Protein AF-0000000077873701 (afdb_homodimer)

pLDDT: mean 83.56, std 15.86, range [29.73, 96.31]

Nearest PDB structures (foldseek):
  5i9h-assembly1_A  TM=7.593E-01  e=4.498E-06  unidentified
  4m59-assembly1_B  TM=7.945E-01  e=1.166E-03  Zea mays
  4oe1-assembly1_B  TM=7.945E-01  e=1.166E-03  Zea mays
  4m59-assembly1_A  TM=7.833E-01  e=2.899E-03  Zea mays
  8w9z-assembly1_E  TM=6.245E-01  e=2.899E-03  Nicotiana tabacum

Sequence (306 aa):
MPERNLTTWDTMMVQLAKNGFAEDSLDLFTKFKKSGLKPDGQMFIGIFNACSMPGDIDEGILHFQSMNKDYGIVPSLTHFFSEVDLICSNGHLDATFEFVEKKLVEPSVDVWETLMNLCRAHGNTALADRCAELVEQQDCTRLNDQSKAGPMFMPERNLTTWDTMMVQLAKNGFAEDSLDLFTKFKKSGLKPDGQMFIGIFNACSMPGDIDEGILHFQSMNKDYGIVPSLTHFFSEVDLICSNGHLDATFEFVEKKLVEPSVDVWETLMNLCRAHGNTALADRCAELVEQQDCTRLNDQSKAGPMF

Organism: Lupinus albus (NCBI:txid3870)

InterPro domains:
  IPR002885 Pentatricopeptide repeat [PS51375] (5-39)
  IPR002885 Pentatricopeptide repeat [TIGR00756] (8-40)
  IPR011990 Tetratricopeptide-like helical domain superfamily [G3DSA:1.25.40.10] (1-149)
  IPR046960 Pen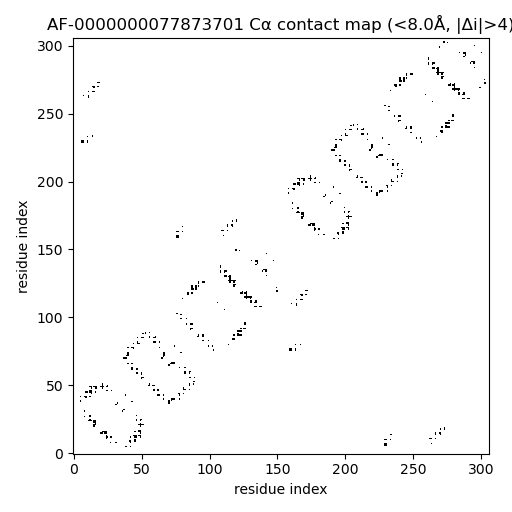tatricopeptide repeat-containing protein At4g14850-like, plant [PTHR47926] (1-135)

Secondary structure (DSSP, 8-state):
--HHHHHHHHHHHHHHHHTT-HHHHHHHHHHHHHTTPPP-HHHHHHHHHH--SGGGHHHHHHHHHHHHHHH-PPP-HHHHHHHHHHHHHTT-HHHHHHHHHHH-SS--HHHHHHHHHHHHHTT-HHHHHHHHHHHHHH-TTS--TTTTS----/--HHHHHHHHHHHHHHHHTT-HHHHHHHHHHHHHTTPPP-HHHHHHHHHH--SGGGHHHHHHHHHHHHHHH-PPP-HHHHHHHHHHHHHTT-HHHHHHHHHHH-SS--HHHHHHHHHHHHHTT-HHHHHHHHHHHHHH-TTS--TTTTS----

Solvent-accessible surface area (backbone atoms only — not comparable to full-atom values): 16776 Å² total; per-residue (Å²): 120,73,68,71,41,50,56,49,52,27,37,48,22,37,55,30,16,77,63,74,30,24,68,60,18,52,50,50,51,52,52,44,55,72,69,68,59,77,81,54,73,66,40,50,53,18,49,42,54,26,19,70,46,84,91,28,30,67,56,33,53,51,51,60,57,36,34,41,76,75,64,67,41,78,79,50,73,56,49,50,53,48,50,48,54,39,35,32,67,66,66,48,64,73,70,49,52,62,50,51,60,73,65,49,77,82,68,53,54,68,53,31,48,47,51,19,52,55,23,40,68,47,66,29,54,69,61,17,48,53,26,46,52,54,24,40,73,72,41,65,80,70,67,49,81,59,78,73,49,64,79,82,122,118,73,68,68,42,49,56,47,53,28,36,47,22,36,54,29,16,78,63,73,31,24,67,60,19,51,51,51,50,53,53,45,55,70,68,68,59,78,81,56,73,66,39,50,53,18,49,42,54,27,18,70,46,84,92,29,30,66,57,33,54,50,51,60,56,36,34,40,76,75,66,65,40,79,80,49,72,56,49,49,54,47,51,48,53,39,35,31,68,66,66,50,64,74,71,51,52,63,51,50,61,72,65,49,77,82,67,53,54,67,53,31,47,47,51,17,51,55,23,39,67,45,66,28,55,69,60,17,50,51,26,48,51,55,22,43,73,71,41,65,79,71,68,48,81,60,78,72,49,66,80,82,121

Foldseek 3Di:
DVVVVQVVLLVVLQVCLVVPNLVVSVVSVVVVVVVVDDHAQSNLLSNLSSQLDLVRLVVNVVSLVCCCVVRNYDHDPSSLLSNLLSCLLNVVQPVNQVSVVVPDDPDDLVSLLVSLVSNLVSPNNVSNVVSVVVSCVRPVVPCDPCSNPRPPD/DVVVVQVVLLVVLQVCLVVPNLVVSVVSVVVVVVVVDDHAQSNLLSNLSSQLDLVRLVVNLVSLVCCCVPRNYDHDPSSLLSNLLSCLQNVVQPVNVVSVVVPDDPDDLVSLLVSLVSNLVSPNNVSNVVSVVVSCVRPVVPDDPCSNPRPPD

Radius of gyration: 19.49 Å; Cα contacts (8 Å, |Δi|>4): 389; chains: 2; bounding box: 40×50×48 Å

Structure (mmCIF, N/CA/C/O backbone):
data_AF-0000000077873701-model_v1
#
loop_
_entity.id
_entity.type
_entity.pdbx_description
1 polymer 'Putative tetratricopeptide-like helical domain-containing protein'
#
loop_
_atom_site.group_PDB
_atom_site.id
_atom_site.type_symbol
_atom_site.label_atom_id
_atom_site.label_alt_id
_atom_site.label_comp_id
_atom_site.label_asym_id
_atom_site.label_entity_id
_atom_site.label_seq_id
_atom_site.pdbx_PDB_ins_code
_atom_site.Cartn_x
_atom_site.Cartn_y
_atom_site.Cartn_z
_atom_site.occupancy
_atom_site.B_iso_or_equiv
_atom_site.auth_seq_id
_atom_site.auth_comp_id
_atom_site.auth_asym_id
_atom_site.auth_atom_id
_atom_site.pdbx_PDB_model_num
ATOM 1 N N . MET A 1 1 ? -18.578 8.352 11.641 1 30.42 1 MET A N 1
ATOM 2 C CA . MET A 1 1 ? -17.484 9.023 12.367 1 30.42 1 MET A CA 1
ATOM 3 C C . MET A 1 1 ? -16.297 8.086 12.539 1 30.42 1 MET A C 1
ATOM 5 O O . MET A 1 1 ? -15.148 8.523 12.461 1 30.42 1 MET A O 1
ATOM 9 N N . PRO A 1 2 ? -16.672 6.699 13.086 1 39.19 2 PRO A N 1
ATOM 10 C CA . PRO A 1 2 ? -15.766 5.629 13.516 1 39.19 2 PRO A CA 1
ATOM 11 C C . PRO A 1 2 ? -14.93 5.078 12.367 1 39.19 2 PRO A C 1
ATOM 13 O O . PRO A 1 2 ? -13.781 4.672 12.578 1 39.19 2 PRO A O 1
ATOM 16 N N . GLU A 1 3 ? -15.633 4.867 11.188 1 43.06 3 GLU A N 1
ATOM 17 C CA . GLU A 1 3 ? -15.195 4.281 9.922 1 43.06 3 GLU A CA 1
ATOM 18 C C . GLU A 1 3 ? -14.086 5.109 9.281 1 43.06 3 GLU A C 1
ATOM 20 O O . GLU A 1 3 ? -13.133 4.559 8.727 1 43.06 3 GLU A O 1
ATOM 25 N N . ARG A 1 4 ? -14.414 6.645 9.312 1 55.19 4 ARG A N 1
ATOM 26 C CA . ARG A 1 4 ? -13.516 7.73 8.945 1 55.19 4 ARG A CA 1
ATOM 27 C C . ARG A 1 4 ? -12.211 7.656 9.734 1 55.19 4 ARG A C 1
ATOM 29 O O . ARG A 1 4 ? -11.148 8.016 9.219 1 55.19 4 ARG A O 1
ATOM 36 N N . ASN A 1 5 ? -12.422 6.617 10.727 1 78.44 5 ASN A N 1
ATOM 37 C CA . ASN A 1 5 ? -11.344 6.527 11.703 1 78.44 5 ASN A CA 1
ATOM 38 C C . ASN A 1 5 ? -10.359 5.414 11.367 1 78.44 5 ASN A C 1
ATOM 40 O O . ASN A 1 5 ? -9.148 5.605 11.445 1 78.44 5 ASN A O 1
ATOM 44 N N . LEU A 1 6 ? -10.961 4.363 10.703 1 87.31 6 LEU A N 1
ATOM 45 C CA . LEU A 1 6 ? -10.039 3.266 10.438 1 87.31 6 LEU A CA 1
ATOM 46 C C . LEU A 1 6 ? -9.148 3.578 9.234 1 87.31 6 LEU A C 1
ATOM 48 O O . LEU A 1 6 ? -7.949 3.293 9.258 1 87.31 6 LEU A O 1
ATOM 52 N N . THR A 1 7 ? -9.797 4.293 8.258 1 88.44 7 THR A N 1
ATOM 53 C CA . THR A 1 7 ? -9.07 4.633 7.035 1 88.44 7 THR A CA 1
ATOM 54 C C . THR A 1 7 ? -7.91 5.574 7.34 1 88.44 7 THR A C 1
ATOM 56 O O . THR A 1 7 ? -6.859 5.5 6.703 1 88.44 7 THR A O 1
ATOM 59 N N . THR A 1 8 ? -8.234 6.387 8.312 1 88.94 8 THR A N 1
ATOM 60 C CA . THR A 1 8 ? -7.176 7.305 8.711 1 88.94 8 THR A CA 1
ATOM 61 C C . THR A 1 8 ? -6 6.547 9.32 1 88.94 8 THR A C 1
ATOM 63 O O . THR A 1 8 ? -4.848 6.773 8.945 1 88.94 8 THR A O 1
ATOM 66 N N . TRP A 1 9 ? -6.305 5.645 10.188 1 92.75 9 TRP A N 1
ATOM 67 C CA . TRP A 1 9 ? -5.27 4.84 10.828 1 92.75 9 TRP A CA 1
ATOM 68 C C . TRP A 1 9 ? -4.5 4.016 9.805 1 92.75 9 TRP A C 1
ATOM 70 O O . TRP A 1 9 ? -3.27 4.023 9.781 1 92.75 9 TRP A O 1
ATOM 80 N N . ASP A 1 10 ? -5.223 3.406 8.906 1 93 10 ASP A N 1
ATOM 81 C CA . ASP A 1 10 ? -4.609 2.59 7.859 1 93 10 ASP A CA 1
ATOM 82 C C . ASP A 1 10 ? -3.689 3.43 6.977 1 93 10 ASP A C 1
ATOM 84 O O . ASP A 1 10 ? -2.582 3.002 6.645 1 93 10 ASP A O 1
ATOM 88 N N . THR A 1 11 ? -4.211 4.512 6.629 1 92.94 11 THR A N 1
ATOM 89 C CA . THR A 1 11 ? -3.467 5.402 5.75 1 92.94 11 THR A CA 1
ATOM 90 C C . THR A 1 11 ? -2.152 5.832 6.395 1 92.94 11 THR A C 1
ATOM 92 O O . THR A 1 11 ? -1.093 5.754 5.773 1 92.94 11 THR A O 1
ATOM 95 N N . MET A 1 12 ? -2.211 6.203 7.656 1 94.44 12 MET A N 1
ATOM 96 C CA . MET A 1 12 ? -1.008 6.668 8.344 1 94.44 12 MET A CA 1
ATOM 97 C C . MET A 1 12 ? 0.003 5.535 8.492 1 94.44 12 MET A C 1
ATOM 99 O O . MET A 1 12 ? 1.201 5.734 8.281 1 94.44 12 MET A O 1
ATOM 103 N N . MET A 1 13 ? -0.476 4.387 8.758 1 95.38 13 MET A N 1
ATOM 104 C CA . MET A 1 13 ? 0.417 3.246 8.945 1 95.38 13 MET A CA 1
ATOM 105 C C . MET A 1 13 ? 1.115 2.877 7.641 1 95.38 13 MET A C 1
ATOM 107 O O . MET A 1 13 ? 2.33 2.672 7.617 1 95.38 13 MET A O 1
ATOM 111 N N . VAL A 1 14 ? 0.38 2.885 6.598 1 94.38 14 VAL A N 1
ATOM 112 C CA . VAL A 1 14 ? 0.94 2.52 5.301 1 94.38 14 VAL A CA 1
ATOM 113 C C . VAL A 1 14 ? 1.951 3.576 4.859 1 94.38 14 VAL A C 1
ATOM 115 O O . VAL A 1 14 ? 3.035 3.244 4.375 1 94.38 14 VAL A O 1
ATOM 118 N N . GLN A 1 15 ? 1.621 4.793 5.051 1 94.12 15 GLN A N 1
ATOM 119 C CA . GLN A 1 15 ? 2.494 5.883 4.629 1 94.12 15 GLN A CA 1
ATOM 120 C C . GLN A 1 15 ? 3.795 5.887 5.426 1 94.12 15 GLN A C 1
ATOM 122 O O . GLN A 1 15 ? 4.875 6.09 4.867 1 94.12 15 GLN A O 1
ATOM 127 N N . LEU A 1 16 ? 3.705 5.664 6.695 1 94.44 16 LEU A N 1
ATOM 128 C CA . LEU A 1 16 ? 4.898 5.605 7.535 1 94.44 16 LEU A CA 1
ATOM 129 C C . LEU A 1 16 ? 5.781 4.426 7.141 1 94.44 16 LEU A C 1
ATOM 131 O O . LEU A 1 16 ? 6.984 4.586 6.941 1 94.44 16 LEU A O 1
ATOM 135 N N . ALA A 1 17 ? 5.18 3.293 6.945 1 94.38 17 ALA A N 1
ATOM 136 C CA . ALA A 1 17 ? 5.93 2.078 6.641 1 94.38 17 ALA A CA 1
ATOM 137 C C . ALA A 1 17 ? 6.637 2.189 5.293 1 94.38 17 ALA A C 1
ATOM 139 O O . ALA A 1 17 ? 7.82 1.873 5.176 1 94.38 17 ALA A O 1
ATOM 140 N N . LYS A 1 18 ? 6.008 2.672 4.309 1 90.56 18 LYS A N 1
ATOM 141 C CA . LYS A 1 18 ? 6.57 2.674 2.961 1 90.56 18 LYS A CA 1
ATOM 142 C C . LYS A 1 18 ? 7.66 3.732 2.82 1 90.56 18 LYS A C 1
ATOM 144 O O . LYS A 1 18 ? 8.5 3.65 1.923 1 90.56 18 LYS A O 1
ATOM 149 N N . ASN A 1 19 ? 7.695 4.711 3.699 1 90 19 ASN A N 1
ATOM 150 C CA . ASN A 1 19 ? 8.68 5.785 3.594 1 90 19 ASN A CA 1
ATOM 151 C C . ASN A 1 19 ? 9.773 5.652 4.648 1 90 19 ASN A C 1
ATOM 153 O O . ASN A 1 19 ? 10.367 6.648 5.066 1 90 19 ASN A O 1
ATOM 157 N N . GLY A 1 20 ? 9.922 4.488 5.23 1 89.19 20 GLY A N 1
ATOM 158 C CA . GLY A 1 20 ? 11.078 4.184 6.059 1 89.19 20 GLY A CA 1
ATOM 159 C C . GLY A 1 20 ? 10.812 4.359 7.543 1 89.19 20 GLY A C 1
ATOM 160 O O . GLY A 1 20 ? 11.75 4.344 8.352 1 89.19 20 GLY A O 1
ATOM 161 N N . PHE A 1 21 ? 9.594 4.566 7.906 1 93.69 21 PHE A N 1
ATOM 162 C CA . PHE A 1 21 ? 9.242 4.758 9.305 1 93.69 21 PHE A CA 1
ATOM 163 C C . PHE A 1 21 ? 8.461 3.562 9.836 1 93.69 21 PHE A C 1
ATOM 165 O O . PHE A 1 21 ? 7.395 3.73 10.438 1 93.69 21 PHE A O 1
ATOM 172 N N . ALA A 1 22 ? 9.016 2.381 9.625 1 93.44 22 ALA A N 1
ATOM 173 C CA . ALA A 1 22 ? 8.367 1.129 10.008 1 93.44 22 ALA A CA 1
ATOM 174 C C . ALA A 1 22 ? 8.109 1.078 11.508 1 93.44 22 ALA A C 1
ATOM 176 O O . ALA A 1 22 ? 7.035 0.654 11.945 1 93.44 22 ALA A O 1
ATOM 177 N N . GLU A 1 23 ? 9.07 1.532 12.25 1 92.88 23 GLU A N 1
ATOM 178 C CA . GLU A 1 23 ? 8.914 1.512 13.703 1 92.88 23 GLU A CA 1
ATOM 179 C C . GLU A 1 23 ? 7.773 2.426 14.141 1 92.88 23 GLU A C 1
ATOM 181 O O . GLU A 1 23 ? 6.977 2.057 15.008 1 92.88 23 GLU A O 1
ATOM 186 N N . ASP A 1 24 ? 7.723 3.605 13.586 1 93 24 ASP A N 1
ATOM 187 C CA . ASP A 1 24 ? 6.633 4.531 13.891 1 93 24 ASP A CA 1
ATOM 188 C C . ASP A 1 24 ? 5.285 3.939 13.5 1 93 24 ASP A C 1
ATOM 190 O O . ASP A 1 24 ? 4.281 4.164 14.18 1 93 24 ASP A O 1
ATOM 194 N N . SER A 1 25 ? 5.246 3.268 12.422 1 95.75 25 SER A N 1
ATOM 195 C CA . SER A 1 25 ? 4.031 2.6 11.969 1 95.75 25 SER A CA 1
ATOM 196 C C . SER A 1 25 ? 3.561 1.555 12.977 1 95.75 25 SER A C 1
ATOM 198 O O . SER A 1 25 ? 2.381 1.511 13.328 1 95.75 25 SER A O 1
ATOM 200 N N . LEU A 1 26 ? 4.457 0.736 13.445 1 94.38 26 LEU A N 1
ATOM 201 C CA . LEU A 1 26 ? 4.117 -0.293 14.422 1 94.38 26 LEU A CA 1
ATOM 202 C C . LEU A 1 26 ? 3.672 0.332 15.734 1 94.38 26 LEU A C 1
ATOM 204 O O . LEU A 1 26 ? 2.773 -0.188 16.406 1 94.38 26 LEU A O 1
ATOM 208 N N . ASP A 1 27 ? 4.316 1.425 16.078 1 93.5 27 ASP A N 1
ATOM 209 C CA . ASP A 1 27 ? 3.896 2.152 17.266 1 93.5 27 ASP A CA 1
ATOM 210 C C . ASP A 1 27 ? 2.473 2.678 17.125 1 93.5 27 ASP A C 1
ATOM 212 O O . ASP A 1 27 ? 1.696 2.666 18.078 1 93.5 27 ASP A O 1
ATOM 216 N N . LEU A 1 28 ? 2.188 3.201 15.992 1 94.19 28 LEU A N 1
ATOM 217 C CA . LEU A 1 28 ? 0.836 3.678 15.719 1 94.19 28 LEU A CA 1
ATOM 218 C C . LEU A 1 28 ? -0.175 2.543 15.844 1 94.19 28 LEU A C 1
ATOM 220 O O . LEU A 1 28 ? -1.29 2.748 16.328 1 94.19 28 LEU A O 1
ATOM 224 N N . PHE A 1 29 ? 0.145 1.338 15.414 1 94.25 29 PHE A N 1
ATOM 225 C CA . PHE A 1 29 ? -0.735 0.183 15.539 1 94.25 29 PHE A CA 1
ATOM 226 C C . PHE A 1 29 ? -0.963 -0.161 17.016 1 94.25 29 PHE A C 1
ATOM 228 O O . PHE A 1 29 ? -2.07 -0.535 17.406 1 94.25 29 PHE A O 1
ATOM 235 N N . THR A 1 30 ? 0.075 -0.024 17.734 1 92.69 30 THR A N 1
ATOM 236 C CA . THR A 1 30 ? -0.062 -0.248 19.172 1 92.69 30 THR A CA 1
ATOM 237 C C . THR A 1 30 ? -1.052 0.74 19.781 1 92.69 30 THR A C 1
ATOM 239 O O . THR A 1 30 ? -1.89 0.361 20.594 1 92.69 30 THR A O 1
ATOM 242 N N . LYS A 1 31 ? -0.912 1.991 19.391 1 92.75 31 LYS A N 1
ATOM 243 C CA . LYS A 1 31 ? -1.854 3.014 19.844 1 92.75 31 LYS A CA 1
ATOM 244 C C . LYS A 1 31 ? -3.277 2.678 19.406 1 92.75 31 LYS A C 1
ATOM 246 O O . LYS A 1 31 ? -4.227 2.875 20.172 1 92.75 31 LYS A O 1
ATOM 251 N N . PHE A 1 32 ? -3.414 2.213 18.234 1 94.88 32 PHE A N 1
ATOM 252 C CA . PHE A 1 32 ? -4.719 1.821 17.719 1 94.88 32 PHE A CA 1
ATOM 253 C C . PHE A 1 32 ? -5.348 0.741 18.578 1 94.88 32 PHE A C 1
ATOM 255 O O . PHE A 1 32 ? -6.527 0.828 18.938 1 94.88 32 PHE A O 1
ATOM 262 N N . LYS A 1 33 ? -4.57 -0.26 18.922 1 91 33 LYS A N 1
ATOM 263 C CA . LYS A 1 33 ? -5.074 -1.357 19.734 1 91 33 LYS A CA 1
ATOM 264 C C . LYS A 1 33 ? -5.531 -0.858 21.109 1 91 33 LYS A C 1
ATOM 266 O O . LYS A 1 33 ? -6.52 -1.349 21.656 1 91 33 LYS A O 1
ATOM 271 N N . LYS A 1 34 ? -4.883 0.108 21.578 1 92.56 34 LYS A N 1
ATOM 272 C CA . LYS A 1 34 ? -5.199 0.648 22.906 1 92.56 34 LYS A CA 1
ATOM 273 C C . LYS A 1 34 ? -6.469 1.495 22.859 1 92.56 34 LYS A C 1
ATOM 275 O O . LYS A 1 34 ? -7.102 1.732 23.891 1 92.56 34 LYS A O 1
ATOM 280 N N . SER A 1 35 ? -6.836 1.936 21.75 1 90.62 35 SER A N 1
ATOM 281 C CA . SER A 1 35 ? -8.031 2.762 21.594 1 90.62 35 SER A CA 1
ATOM 282 C C . SER A 1 35 ? -9.297 1.939 21.797 1 90.62 35 SER A C 1
ATOM 284 O O . SER A 1 35 ? -10.375 2.496 22 1 90.62 35 SER A O 1
ATOM 286 N N . GLY A 1 36 ? -9.195 0.637 21.641 1 89.94 36 GLY A N 1
ATOM 287 C CA . GLY A 1 36 ? -10.344 -0.236 21.781 1 89.94 36 GLY A CA 1
ATOM 288 C C . GLY A 1 36 ? -11.039 -0.546 20.469 1 89.94 36 GLY A C 1
ATOM 289 O O . GLY A 1 36 ? -11.953 -1.373 20.422 1 89.94 36 GLY A O 1
ATOM 290 N N . LEU A 1 37 ? -10.617 0.113 19.438 1 91.62 37 LEU A N 1
ATOM 291 C CA . LEU A 1 37 ? -11.172 -0.172 18.109 1 91.62 37 LEU A CA 1
ATOM 292 C C . LEU A 1 37 ? -10.656 -1.507 17.594 1 91.62 37 LEU A C 1
ATOM 294 O O . LEU A 1 37 ? -9.594 -1.978 18 1 91.62 37 LEU A O 1
ATOM 298 N N . LYS A 1 38 ? -11.422 -2.107 16.703 1 93.31 38 LYS A N 1
ATOM 299 C CA . LYS A 1 38 ? -11.016 -3.367 16.078 1 93.31 38 LYS A CA 1
ATOM 300 C C . LYS A 1 38 ? -10.469 -3.135 14.68 1 93.31 38 LYS A C 1
ATOM 302 O O . LYS A 1 38 ? -11.047 -2.371 13.898 1 93.31 38 LYS A O 1
ATOM 307 N N . PRO A 1 39 ? -9.422 -3.863 14.445 1 94.44 39 PRO A N 1
ATOM 308 C CA . PRO A 1 39 ? -8.875 -3.725 13.086 1 94.44 39 PRO A CA 1
ATOM 309 C C . PRO A 1 39 ? -9.719 -4.441 12.039 1 94.44 39 PRO A C 1
ATOM 311 O O . PRO A 1 39 ? -10.523 -5.309 12.375 1 94.44 39 PRO A O 1
ATOM 314 N N . ASP A 1 40 ? -9.633 -3.949 10.828 1 93.12 40 ASP A N 1
ATOM 315 C CA . ASP A 1 40 ? -10.188 -4.668 9.688 1 93.12 40 ASP A CA 1
ATOM 316 C C . ASP A 1 40 ? -9.07 -5.188 8.773 1 93.12 40 ASP A C 1
ATOM 318 O O . ASP A 1 40 ? -7.895 -5.117 9.125 1 93.12 40 ASP A O 1
ATOM 322 N N . GLY A 1 41 ? -9.414 -5.762 7.691 1 92.75 41 GLY A N 1
ATOM 323 C CA . GLY A 1 41 ? -8.438 -6.344 6.781 1 92.75 41 GLY A CA 1
ATOM 324 C C . GLY A 1 41 ? -7.438 -5.336 6.254 1 92.75 41 GLY A C 1
ATOM 325 O O . GLY A 1 41 ? -6.254 -5.648 6.113 1 92.75 41 GLY A O 1
ATOM 326 N N . GLN A 1 42 ? -7.887 -4.125 5.969 1 91.25 42 GLN A N 1
ATOM 327 C CA . GLN A 1 42 ? -7.023 -3.09 5.41 1 91.25 42 GLN A CA 1
ATOM 328 C C . GLN A 1 42 ? -5.91 -2.721 6.387 1 91.25 42 GLN A C 1
ATOM 330 O O . GLN A 1 42 ? -4.781 -2.445 5.973 1 91.25 42 GLN A O 1
ATOM 335 N N . MET A 1 43 ? -6.215 -2.738 7.648 1 93.94 43 MET A N 1
ATOM 336 C CA . MET A 1 43 ? -5.223 -2.412 8.672 1 93.94 43 MET A CA 1
ATOM 337 C C . MET A 1 43 ? -4.082 -3.422 8.664 1 93.94 43 MET A C 1
ATOM 339 O O . MET A 1 43 ? -2.916 -3.049 8.805 1 93.94 43 MET A O 1
ATOM 343 N N . PHE A 1 44 ? -4.434 -4.602 8.422 1 95.5 44 PHE A N 1
ATOM 344 C CA . PHE A 1 44 ? -3.41 -5.641 8.445 1 95.5 44 PHE A CA 1
ATOM 345 C C . PHE A 1 44 ? -2.48 -5.508 7.242 1 95.5 44 PHE A C 1
ATOM 347 O O . PHE A 1 44 ? -1.293 -5.824 7.328 1 95.5 44 PHE A O 1
ATOM 354 N N . ILE A 1 45 ? -2.955 -5.012 6.18 1 92.75 45 ILE A N 1
ATOM 355 C CA . ILE A 1 45 ? -2.082 -4.719 5.047 1 92.75 45 ILE A CA 1
ATOM 356 C C . ILE A 1 45 ? -1.027 -3.697 5.457 1 92.75 45 ILE A C 1
ATOM 358 O O . ILE A 1 45 ? 0.151 -3.842 5.125 1 92.75 45 ILE A O 1
ATOM 362 N N . GLY A 1 46 ? -1.481 -2.689 6.164 1 93.81 46 GLY A N 1
ATOM 363 C CA . GLY A 1 46 ? -0.542 -1.709 6.684 1 93.81 46 GLY A CA 1
ATOM 364 C C . GLY A 1 46 ? 0.474 -2.307 7.641 1 93.81 46 GLY A C 1
ATOM 365 O O . GLY A 1 46 ? 1.661 -1.981 7.574 1 93.81 46 GLY A O 1
ATOM 366 N N . ILE A 1 47 ? 0.043 -3.172 8.461 1 95.38 47 ILE A N 1
ATOM 367 C CA . ILE A 1 47 ? 0.895 -3.807 9.461 1 95.38 47 ILE A CA 1
ATOM 368 C C . ILE A 1 47 ? 1.939 -4.68 8.766 1 95.38 47 ILE A C 1
ATOM 370 O O . ILE A 1 47 ? 3.109 -4.684 9.156 1 95.38 47 ILE A O 1
ATOM 374 N N . PHE A 1 48 ? 1.56 -5.352 7.75 1 94.81 48 PHE A N 1
ATOM 375 C CA . PHE A 1 48 ? 2.492 -6.195 7.012 1 94.81 48 PHE A CA 1
ATOM 376 C C . PHE A 1 48 ? 3.572 -5.352 6.344 1 94.81 48 PHE A C 1
ATOM 378 O O . PHE A 1 48 ? 4.738 -5.746 6.305 1 94.81 48 PHE A O 1
ATOM 385 N N . ASN A 1 49 ? 3.174 -4.23 5.863 1 93.31 49 ASN A N 1
ATOM 386 C CA . ASN A 1 49 ? 4.133 -3.318 5.254 1 93.31 49 ASN A CA 1
ATOM 387 C C . ASN A 1 49 ? 5.133 -2.789 6.277 1 93.31 49 ASN A C 1
ATOM 389 O O . ASN A 1 49 ? 6.289 -2.523 5.941 1 93.31 49 ASN A O 1
ATOM 393 N N . ALA A 1 50 ? 4.676 -2.729 7.469 1 94.94 50 ALA A N 1
ATOM 394 C CA . ALA A 1 50 ? 5.531 -2.201 8.531 1 94.94 50 ALA A CA 1
ATOM 395 C C . ALA A 1 50 ? 6.473 -3.279 9.055 1 94.94 50 ALA A C 1
ATOM 397 O O . ALA A 1 50 ? 7.469 -2.971 9.719 1 94.94 50 ALA A O 1
ATOM 398 N N . CYS A 1 51 ? 6.152 -4.539 8.844 1 93.12 51 CYS A N 1
ATOM 399 C CA . CYS A 1 51 ? 6.977 -5.656 9.281 1 93.12 51 CYS A CA 1
ATOM 400 C C . CYS A 1 51 ? 7.945 -6.086 8.195 1 93.12 51 CYS A C 1
ATOM 402 O O . CYS A 1 51 ? 8.031 -7.27 7.859 1 93.12 51 CYS A O 1
ATOM 404 N N . SER A 1 52 ? 8.719 -5.141 7.629 1 83.38 52 SER A N 1
ATOM 405 C CA . SER A 1 52 ? 9.562 -5.395 6.461 1 83.38 52 SER A CA 1
ATOM 406 C C . SER A 1 52 ? 11.008 -5.637 6.867 1 83.38 52 SER A C 1
ATOM 408 O O . SER A 1 52 ? 11.797 -6.164 6.078 1 83.38 52 SER A O 1
ATOM 410 N N . MET A 1 53 ? 11.305 -5.348 8.07 1 86.19 53 MET A N 1
ATOM 411 C CA . MET A 1 53 ? 12.672 -5.547 8.531 1 86.19 53 MET A CA 1
ATOM 412 C C . MET A 1 53 ? 12.859 -6.953 9.102 1 86.19 53 MET A C 1
ATOM 414 O O . MET A 1 53 ? 11.906 -7.551 9.602 1 86.19 53 MET A O 1
ATOM 418 N N . PRO A 1 54 ? 14.047 -7.504 8.922 1 82.31 54 PRO A N 1
ATOM 419 C CA . PRO A 1 54 ? 14.297 -8.867 9.391 1 82.31 54 PRO A CA 1
ATOM 420 C C . PRO A 1 54 ? 13.852 -9.086 10.836 1 82.31 54 PRO A C 1
ATOM 422 O O . PRO A 1 54 ? 13.352 -10.164 11.18 1 82.31 54 PRO A O 1
ATOM 425 N N . GLY A 1 55 ? 13.977 -8.188 11.703 1 85.44 55 GLY A N 1
ATOM 426 C CA . GLY A 1 55 ? 13.594 -8.328 13.102 1 85.44 55 GLY A CA 1
ATOM 427 C C . GLY A 1 55 ? 12.094 -8.281 13.32 1 85.44 55 GLY A C 1
ATOM 428 O O . GLY A 1 55 ? 11.609 -8.672 14.383 1 85.44 55 GLY A O 1
ATOM 429 N N . ASP A 1 56 ? 11.32 -7.992 12.281 1 91.44 56 ASP A N 1
ATOM 430 C CA . ASP A 1 56 ? 9.883 -7.766 12.445 1 91.44 56 ASP A CA 1
ATOM 431 C C . ASP A 1 56 ? 9.07 -8.797 11.672 1 91.44 56 ASP A C 1
ATOM 433 O O . ASP A 1 56 ? 7.848 -8.852 11.789 1 91.44 56 ASP A O 1
ATOM 437 N N . ILE A 1 57 ? 9.703 -9.688 10.977 1 88.56 57 ILE A N 1
ATOM 438 C CA . ILE A 1 57 ? 9.031 -10.617 10.078 1 88.56 57 ILE A CA 1
ATOM 439 C C . ILE A 1 57 ? 8.203 -11.617 10.891 1 88.56 57 ILE A C 1
ATOM 441 O O . ILE A 1 57 ? 7.055 -11.906 10.547 1 88.56 57 ILE A O 1
ATOM 445 N N . ASP A 1 58 ? 8.82 -12.117 11.945 1 88.5 58 ASP A N 1
ATOM 446 C CA . ASP A 1 58 ? 8.094 -13.039 12.812 1 88.5 58 ASP A CA 1
ATOM 447 C C . ASP A 1 58 ? 6.824 -12.391 13.359 1 88.5 58 ASP A C 1
ATOM 449 O O . ASP A 1 58 ? 5.773 -13.039 13.438 1 88.5 58 ASP A O 1
ATOM 453 N N . GLU A 1 59 ? 6.969 -11.203 13.68 1 92.69 59 GLU A N 1
ATOM 454 C CA . GLU A 1 59 ? 5.805 -10.469 14.148 1 92.69 59 GLU A CA 1
ATOM 455 C C . GLU A 1 59 ? 4.738 -10.359 13.062 1 92.69 59 GLU A C 1
ATOM 457 O O . GLU A 1 59 ? 3.545 -10.484 13.344 1 92.69 59 GLU A O 1
ATOM 462 N N . GLY A 1 60 ? 5.125 -10.07 11.875 1 93.44 60 GLY A N 1
ATOM 463 C CA . GLY A 1 60 ? 4.203 -10.031 10.75 1 93.44 60 GLY A CA 1
ATOM 464 C C . GLY A 1 60 ? 3.445 -11.328 10.547 1 93.44 60 GLY A C 1
ATOM 465 O O . GLY A 1 60 ? 2.232 -11.32 10.328 1 93.44 60 GLY A O 1
ATOM 466 N N . ILE A 1 61 ? 4.137 -12.367 10.727 1 89.19 61 ILE A N 1
ATOM 467 C CA . ILE A 1 61 ? 3.533 -13.688 10.562 1 89.19 61 ILE A CA 1
ATOM 468 C C . ILE A 1 61 ? 2.514 -13.93 11.672 1 89.19 61 ILE A C 1
ATOM 470 O O . ILE A 1 61 ? 1.428 -14.453 11.422 1 89.19 61 ILE A O 1
ATOM 474 N N . LEU A 1 62 ? 2.807 -13.547 12.789 1 92.94 62 LEU A N 1
ATOM 475 C CA . LEU A 1 62 ? 1.882 -13.672 13.914 1 92.94 62 LEU A CA 1
ATOM 476 C C . LEU A 1 62 ? 0.63 -12.828 13.68 1 92.94 62 LEU A C 1
ATOM 478 O O . LEU A 1 62 ? -0.48 -13.266 14 1 92.94 62 LEU A O 1
ATOM 482 N N . HIS A 1 63 ? 0.843 -11.68 13.172 1 94.38 63 HIS A N 1
ATOM 483 C CA . HIS A 1 63 ? -0.301 -10.828 12.867 1 94.38 63 HIS A CA 1
ATOM 484 C C . HIS A 1 63 ? -1.205 -11.469 11.82 1 94.38 63 HIS A C 1
ATOM 486 O O . HIS A 1 63 ? -2.432 -11.367 11.906 1 94.38 63 HIS A O 1
ATOM 492 N N . PHE A 1 64 ? -0.605 -12.109 10.859 1 92.5 64 PHE A N 1
ATOM 493 C CA . PHE A 1 64 ? -1.401 -12.789 9.852 1 92.5 64 PHE A CA 1
ATOM 494 C C . PHE A 1 64 ? -2.279 -13.867 10.484 1 92.5 64 PHE A C 1
ATOM 496 O O . PHE A 1 64 ? -3.471 -13.953 10.18 1 92.5 64 PHE A O 1
ATOM 503 N N . GLN A 1 65 ? -1.713 -14.57 11.359 1 91.75 65 GLN A N 1
ATOM 504 C CA . GLN A 1 65 ? -2.459 -15.617 12.047 1 91.75 65 GLN A CA 1
ATOM 505 C C . GLN A 1 65 ? -3.561 -15.031 12.922 1 91.75 65 GLN A C 1
ATOM 507 O O . GLN A 1 65 ? -4.637 -15.617 13.055 1 91.75 65 GLN A O 1
ATOM 512 N N . SER A 1 66 ? -3.299 -13.938 13.406 1 94.56 66 SER A N 1
ATOM 513 C CA . SER A 1 66 ? -4.234 -13.312 14.336 1 94.56 66 SER A CA 1
ATOM 514 C C . SER A 1 66 ? -5.461 -12.773 13.609 1 94.56 66 SER A C 1
ATOM 516 O O . SER A 1 66 ? -6.496 -12.523 14.234 1 94.56 66 SER A O 1
ATOM 518 N N . MET A 1 67 ? -5.371 -12.523 12.312 1 95.31 67 MET A N 1
ATOM 519 C CA . MET A 1 67 ? -6.484 -11.938 11.57 1 95.31 67 MET A CA 1
ATOM 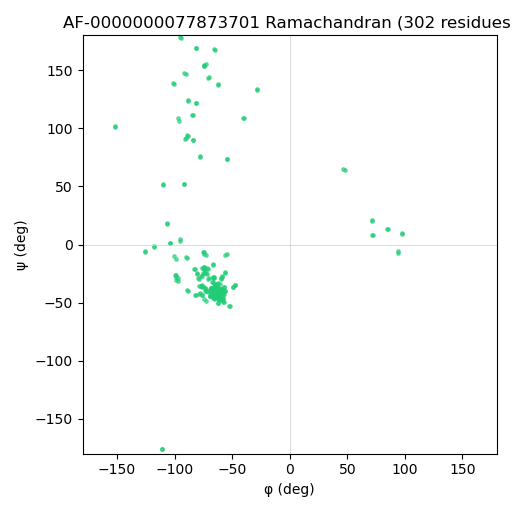520 C C . MET A 1 67 ? -7.766 -12.727 11.805 1 95.31 67 MET A C 1
ATOM 522 O O . MET A 1 67 ? -8.789 -12.156 12.195 1 95.31 67 MET A O 1
ATOM 526 N N . ASN A 1 68 ? -7.668 -14.016 11.57 1 94.5 68 ASN A N 1
ATOM 527 C CA . ASN A 1 68 ? -8.852 -14.852 11.75 1 94.5 68 ASN A CA 1
ATOM 528 C C . ASN A 1 68 ? -9.047 -15.242 13.211 1 94.5 68 ASN A C 1
ATOM 530 O O . ASN A 1 68 ? -10.141 -15.094 13.75 1 94.5 68 ASN A O 1
ATOM 534 N N . LYS A 1 69 ? -8.039 -15.602 13.852 1 96 69 LYS A N 1
ATOM 535 C CA . LYS A 1 69 ? -8.086 -16.141 15.203 1 96 69 LYS A CA 1
ATOM 536 C C . LYS A 1 69 ? -8.656 -15.109 16.188 1 96 69 LYS A C 1
ATOM 538 O O . LYS A 1 69 ? -9.539 -15.43 16.984 1 96 69 LYS A O 1
ATOM 543 N N . ASP A 1 70 ? -8.156 -13.898 16.078 1 94.81 70 ASP A N 1
ATOM 544 C CA . ASP A 1 70 ? -8.477 -12.891 17.094 1 94.81 70 ASP A CA 1
ATOM 545 C C . ASP A 1 70 ? -9.594 -11.969 16.609 1 94.81 70 ASP A C 1
ATOM 547 O O . ASP A 1 70 ? -10.352 -11.438 17.406 1 94.81 70 ASP A O 1
ATOM 551 N N . TYR A 1 71 ? -9.711 -11.836 15.273 1 95.75 71 TYR A N 1
ATOM 552 C CA . TYR A 1 71 ? -10.609 -10.781 14.812 1 95.75 71 TYR A CA 1
ATOM 553 C C . TYR A 1 71 ? -11.656 -11.328 13.852 1 95.75 71 TYR A C 1
ATOM 555 O O . TYR A 1 71 ? -12.539 -10.594 13.398 1 95.75 71 TYR A O 1
ATOM 563 N N . GLY A 1 72 ? -11.547 -12.57 13.484 1 96.31 72 GLY A N 1
ATOM 564 C CA . GLY A 1 72 ? -12.523 -13.188 12.602 1 96.31 72 GLY A CA 1
ATOM 565 C C . GLY A 1 72 ? -12.438 -12.68 11.172 1 96.31 72 GLY A C 1
ATOM 566 O O . GLY A 1 72 ? -13.406 -12.773 10.414 1 96.31 72 GLY A O 1
ATOM 567 N N . ILE A 1 73 ? -11.32 -12.125 10.797 1 95.44 73 ILE A N 1
ATOM 568 C CA . ILE A 1 73 ? -11.125 -11.586 9.461 1 95.44 73 ILE A CA 1
ATOM 569 C C . ILE A 1 73 ? -10.609 -12.68 8.531 1 95.44 73 ILE A C 1
ATOM 571 O O . ILE A 1 73 ? -9.57 -13.297 8.805 1 95.44 73 ILE A O 1
ATOM 575 N N . VAL A 1 74 ? -11.32 -12.898 7.441 1 90.81 74 VAL A N 1
ATOM 576 C CA . VAL A 1 74 ? -10.867 -13.852 6.434 1 90.81 74 VAL A CA 1
ATOM 577 C C . VAL A 1 74 ? -9.828 -13.188 5.527 1 90.81 74 VAL A C 1
ATOM 579 O O . VAL A 1 74 ? -10.109 -12.156 4.902 1 90.81 74 VAL A O 1
ATOM 582 N N . PRO A 1 75 ? -8.664 -13.75 5.461 1 90.81 75 PRO A N 1
ATOM 583 C CA . PRO A 1 75 ? -7.645 -13.148 4.594 1 90.81 75 PRO A CA 1
ATOM 584 C C . PRO A 1 75 ? -8.047 -13.148 3.121 1 90.81 75 PRO A C 1
ATOM 586 O O . PRO A 1 75 ? -8.633 -14.125 2.641 1 90.81 75 PRO A O 1
ATOM 589 N N . SER A 1 76 ? -7.785 -12.055 2.467 1 88.31 76 SER A N 1
ATOM 590 C CA . SER A 1 76 ? -7.984 -11.922 1.028 1 88.31 76 SER A CA 1
ATOM 591 C C . SER A 1 76 ? -6.703 -12.227 0.261 1 88.31 76 SER A C 1
ATOM 593 O O . SER A 1 76 ? -5.676 -12.555 0.863 1 88.31 76 SER A O 1
ATOM 595 N N . LEU A 1 77 ? -6.809 -12.172 -1.088 1 87.31 77 LEU A N 1
ATOM 596 C CA . LEU A 1 77 ? -5.637 -12.367 -1.937 1 87.31 77 LEU A CA 1
ATOM 597 C C . LEU A 1 77 ? -4.543 -11.359 -1.585 1 87.31 77 LEU A C 1
ATOM 599 O O . LEU A 1 77 ? -3.359 -11.703 -1.585 1 87.31 77 LEU A O 1
ATOM 603 N N . THR A 1 78 ? -4.965 -10.188 -1.252 1 90.06 78 THR A N 1
ATOM 604 C CA . THR A 1 78 ? -4.004 -9.156 -0.883 1 90.06 78 THR A CA 1
ATOM 605 C C . THR A 1 78 ? -3.229 -9.562 0.369 1 90.06 78 THR A C 1
ATOM 607 O O . THR A 1 78 ? -2.012 -9.375 0.441 1 90.06 78 THR A O 1
ATOM 610 N N . HIS A 1 79 ? -3.906 -10.102 1.321 1 92 79 HIS A N 1
ATOM 611 C CA . HIS A 1 79 ? -3.26 -10.539 2.551 1 92 79 HIS A CA 1
ATOM 612 C C . HIS A 1 79 ? -2.301 -11.695 2.283 1 92 79 HIS A C 1
ATOM 614 O O . HIS A 1 79 ? -1.214 -11.75 2.863 1 92 79 HIS A O 1
ATOM 620 N N . PHE A 1 80 ? -2.701 -12.492 1.449 1 88.06 80 PHE A N 1
ATOM 621 C CA . PHE A 1 80 ? -1.854 -13.625 1.104 1 88.06 80 PHE A CA 1
ATOM 622 C C . PHE A 1 80 ? -0.576 -13.156 0.42 1 88.06 80 PHE A C 1
ATOM 624 O O . PHE A 1 80 ? 0.514 -13.648 0.729 1 88.06 80 PHE A O 1
ATOM 631 N N . PHE A 1 81 ? -0.654 -12.273 -0.513 1 90.19 81 PHE A N 1
ATOM 632 C CA . PHE A 1 81 ? 0.526 -11.719 -1.165 1 90.19 81 PHE A CA 1
ATOM 633 C C . PHE A 1 81 ? 1.452 -11.07 -0.144 1 90.19 81 PHE A C 1
ATOM 635 O O . PHE A 1 81 ? 2.676 -11.18 -0.248 1 90.19 81 PHE A O 1
ATOM 642 N N . SER A 1 82 ? 0.878 -10.398 0.801 1 91.25 82 SER A N 1
ATOM 643 C CA . SER A 1 82 ? 1.681 -9.742 1.828 1 91.25 82 SER A CA 1
ATOM 644 C C . SER A 1 82 ? 2.4 -10.758 2.705 1 91.25 82 SER A C 1
ATOM 646 O O . SER A 1 82 ? 3.531 -10.523 3.135 1 91.25 82 SER A O 1
ATOM 648 N N . GLU A 1 83 ? 1.69 -11.797 3.035 1 88.94 83 GLU A N 1
ATOM 649 C CA . GLU A 1 83 ? 2.322 -12.867 3.801 1 88.94 83 GLU A CA 1
ATOM 650 C C . GLU A 1 83 ? 3.488 -13.477 3.033 1 88.94 83 GLU A C 1
ATOM 652 O O . GLU A 1 83 ? 4.555 -13.727 3.604 1 88.94 83 GLU A O 1
ATOM 657 N N . VAL A 1 84 ? 3.307 -13.758 1.78 1 87.94 84 VAL A N 1
ATOM 658 C CA . VAL A 1 84 ? 4.363 -14.32 0.947 1 87.94 84 VAL A CA 1
ATOM 659 C C . VAL A 1 84 ? 5.547 -13.352 0.892 1 87.94 84 VAL A C 1
ATOM 661 O O . VAL A 1 84 ? 6.703 -13.773 0.972 1 87.94 84 VAL A O 1
ATOM 664 N N . ASP A 1 85 ? 5.277 -12.094 0.767 1 90.12 85 ASP A N 1
ATOM 665 C CA . ASP A 1 85 ? 6.312 -11.07 0.751 1 90.12 85 ASP A CA 1
ATOM 666 C C . ASP A 1 85 ? 7.148 -11.117 2.025 1 90.12 85 ASP A C 1
ATOM 668 O O . ASP A 1 85 ? 8.383 -11.039 1.971 1 90.12 85 ASP A O 1
ATOM 672 N N . LEU A 1 86 ? 6.457 -11.336 3.154 1 88.31 86 LEU A N 1
ATOM 673 C CA . LEU A 1 86 ? 7.141 -11.414 4.441 1 88.31 86 LEU A CA 1
ATOM 674 C C . LEU A 1 86 ? 8.023 -12.656 4.508 1 88.31 86 LEU A C 1
ATOM 676 O O . LEU A 1 86 ? 9.195 -12.57 4.891 1 88.31 86 LEU A O 1
ATOM 680 N N . ILE A 1 87 ? 7.48 -13.734 4.07 1 84.25 87 ILE A N 1
ATOM 681 C CA . ILE A 1 87 ? 8.156 -15.023 4.188 1 84.25 87 ILE A CA 1
ATOM 682 C C . ILE A 1 87 ? 9.344 -15.07 3.229 1 84.25 87 ILE A C 1
ATOM 684 O O . ILE A 1 87 ? 10.422 -15.555 3.584 1 84.25 87 ILE A O 1
ATOM 688 N N . CYS A 1 88 ? 9.172 -14.555 2.033 1 84.31 88 CYS A N 1
ATOM 689 C CA . CYS A 1 88 ? 10.242 -14.555 1.045 1 84.31 88 CYS A CA 1
ATOM 690 C C . CYS A 1 88 ? 11.391 -13.648 1.486 1 84.31 88 CYS A C 1
ATOM 692 O O . CYS A 1 88 ? 12.555 -13.945 1.222 1 84.31 88 CYS A O 1
ATOM 694 N N . SER A 1 89 ? 11.102 -12.68 2.225 1 77.81 89 SER A N 1
ATOM 695 C CA . SER A 1 89 ? 12.117 -11.75 2.691 1 77.81 89 SER A CA 1
ATOM 696 C C . SER A 1 89 ? 12.977 -12.367 3.793 1 77.81 89 SER A C 1
ATOM 698 O O . SER A 1 89 ? 14.117 -11.945 4.008 1 77.81 89 SER A O 1
ATOM 700 N N . ASN A 1 90 ? 12.352 -13.328 4.43 1 75.75 90 ASN A N 1
ATOM 701 C CA . ASN A 1 90 ? 13.055 -13.961 5.543 1 75.75 90 ASN A CA 1
ATOM 702 C C . ASN A 1 90 ? 13.773 -15.234 5.098 1 75.75 90 ASN A C 1
ATOM 704 O O . ASN A 1 90 ? 14.422 -15.898 5.906 1 75.75 90 ASN A O 1
ATOM 708 N N . GLY A 1 91 ? 13.758 -15.516 3.902 1 65.62 91 GLY A N 1
ATOM 709 C CA . GLY A 1 91 ? 14.438 -16.688 3.389 1 65.62 91 GLY A CA 1
ATOM 710 C C . GLY A 1 91 ? 13.758 -17.984 3.783 1 65.62 91 GLY A C 1
ATOM 711 O O . GLY A 1 91 ? 14.367 -19.062 3.725 1 65.62 91 GLY A O 1
ATOM 712 N N . HIS A 1 92 ? 12.547 -17.938 4.402 1 61.84 92 HIS A N 1
ATOM 713 C CA . HIS A 1 92 ? 11.844 -19.156 4.781 1 61.84 92 HIS A CA 1
ATOM 714 C C . HIS A 1 92 ? 11.164 -19.797 3.574 1 61.84 92 HIS A C 1
ATOM 716 O O . HIS A 1 92 ? 9.969 -19.625 3.361 1 61.84 92 HIS A O 1
ATOM 722 N N . LEU A 1 93 ? 11.789 -20.438 2.725 1 57.44 93 LEU A N 1
ATOM 723 C CA . LEU A 1 93 ? 11.414 -20.969 1.415 1 57.44 93 LEU A CA 1
ATOM 724 C C . LEU A 1 93 ? 10.383 -22.078 1.552 1 57.44 93 LEU A C 1
ATOM 726 O O . LEU A 1 93 ? 9.406 -22.125 0.793 1 57.44 93 LEU A O 1
ATOM 730 N N . ASP A 1 94 ? 10.57 -22.922 2.424 1 57.12 94 ASP A N 1
ATOM 731 C CA . ASP A 1 94 ? 9.797 -24.156 2.414 1 57.12 94 ASP A CA 1
ATOM 732 C C . ASP A 1 94 ? 8.352 -23.906 2.848 1 57.12 94 ASP A C 1
ATOM 734 O O . ASP A 1 94 ? 7.418 -24.438 2.246 1 57.12 94 ASP A O 1
ATOM 738 N N . ALA A 1 95 ? 8.078 -23.312 3.775 1 54.28 95 ALA A N 1
ATOM 739 C CA . ALA A 1 95 ? 6.754 -23.109 4.355 1 54.28 95 ALA A CA 1
ATOM 740 C C . ALA A 1 95 ? 5.875 -22.266 3.434 1 54.28 95 ALA A C 1
ATOM 742 O O . ALA A 1 95 ? 4.656 -22.453 3.381 1 54.28 95 ALA A O 1
ATOM 743 N N . THR A 1 96 ? 6.379 -21.562 2.484 1 58.16 96 THR A N 1
ATO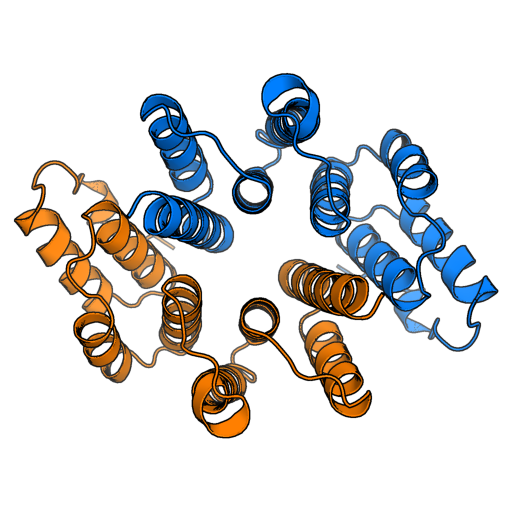M 744 C CA . THR A 1 96 ? 5.668 -20.594 1.661 1 58.16 96 THR A CA 1
ATOM 745 C C . THR A 1 96 ? 4.852 -21.297 0.581 1 58.16 96 THR A C 1
ATOM 747 O O . THR A 1 96 ? 3.693 -20.938 0.343 1 58.16 96 THR A O 1
ATOM 750 N N . PHE A 1 97 ? 5.348 -22.422 0.177 1 58.62 97 PHE A N 1
ATOM 751 C CA . PHE A 1 97 ? 4.703 -23.016 -0.984 1 58.62 97 PHE A CA 1
ATOM 752 C C . PHE A 1 97 ? 3.375 -23.656 -0.597 1 58.62 97 PHE A C 1
ATOM 754 O O . PHE A 1 97 ? 2.389 -23.547 -1.328 1 58.62 97 PHE A O 1
ATOM 761 N N . GLU A 1 98 ? 3.424 -24.297 0.437 1 61.31 98 GLU A N 1
ATOM 762 C CA . GLU A 1 98 ? 2.18 -24.953 0.833 1 61.31 98 GLU A CA 1
ATOM 763 C C . GLU A 1 98 ? 1.065 -23.922 1.044 1 61.31 98 GLU A C 1
ATOM 765 O O . GLU A 1 98 ? -0.087 -24.172 0.682 1 61.31 98 GLU A O 1
ATOM 770 N N . PHE A 1 99 ? 1.405 -22.906 1.377 1 58.94 99 PHE A N 1
ATOM 771 C CA . PHE A 1 99 ? 0.439 -21.859 1.688 1 58.94 99 PHE A CA 1
ATOM 772 C C . PHE A 1 99 ? -0.175 -21.297 0.413 1 58.94 99 PHE A C 1
ATOM 774 O O . PHE A 1 99 ? -1.392 -21.109 0.331 1 58.94 99 PHE A O 1
ATOM 781 N N . VAL A 1 100 ? 0.62 -21.203 -0.604 1 64.94 100 VAL A N 1
ATOM 782 C CA . VAL A 1 100 ? 0.164 -20.531 -1.823 1 64.94 100 VAL A CA 1
ATOM 783 C C . VAL A 1 100 ? -0.836 -21.438 -2.551 1 64.94 100 VAL A C 1
ATOM 785 O O . VAL A 1 100 ? -1.882 -20.953 -3.006 1 64.94 100 VAL A O 1
ATOM 788 N N . GLU A 1 101 ? -0.556 -22.594 -2.551 1 63.47 101 GLU A N 1
ATOM 789 C CA . GLU A 1 101 ? -1.398 -23.516 -3.307 1 63.47 101 GLU A CA 1
ATOM 790 C C . GLU A 1 101 ? -2.738 -23.734 -2.611 1 63.47 101 GLU A C 1
ATOM 792 O O . GLU A 1 101 ? -3.771 -23.859 -3.271 1 63.47 101 GLU A O 1
ATOM 797 N N . LYS A 1 102 ? -2.637 -23.781 -1.467 1 64.56 102 LYS A N 1
ATOM 798 C CA . LYS A 1 102 ? -3.846 -24.047 -0.692 1 64.56 102 LYS A CA 1
ATOM 799 C C . LYS A 1 102 ? -4.766 -22.828 -0.684 1 64.56 102 LYS A C 1
ATOM 801 O O . LYS A 1 102 ? -5.992 -22.969 -0.634 1 64.56 102 LYS A O 1
ATOM 806 N N . LYS A 1 103 ? -4.176 -21.781 -0.878 1 68.75 103 LYS A N 1
ATOM 807 C CA . LYS A 1 103 ? -4.957 -20.578 -0.628 1 68.75 103 LYS A CA 1
ATOM 808 C C . LYS A 1 103 ? -5.523 -20 -1.927 1 68.75 103 LYS A C 1
ATOM 810 O O . LYS A 1 103 ? -6.602 -19.406 -1.932 1 68.75 103 LYS A O 1
ATOM 815 N N . LEU A 1 104 ? -4.75 -20.312 -2.906 1 71 104 LEU A N 1
ATOM 816 C CA . LEU A 1 104 ? -5.195 -19.688 -4.148 1 71 104 LEU A CA 1
ATOM 817 C C . LEU A 1 104 ? -6.055 -20.656 -4.961 1 71 104 LEU A C 1
ATOM 819 O O . LEU A 1 104 ? -5.645 -21.781 -5.234 1 71 104 LEU A O 1
ATOM 823 N N . VAL A 1 105 ? -7.305 -20.375 -4.938 1 72.94 105 VAL A N 1
ATOM 824 C CA . VAL A 1 105 ? -8.203 -21.203 -5.742 1 72.94 105 VAL A CA 1
ATOM 825 C C . VAL A 1 105 ? -8.211 -20.688 -7.184 1 72.94 105 VAL A C 1
ATOM 827 O O . VAL A 1 105 ? -8.797 -19.656 -7.48 1 72.94 105 VAL A O 1
ATOM 830 N N . GLU A 1 106 ? -7.66 -21.438 -8.133 1 78.25 106 GLU A N 1
ATOM 831 C CA . GLU A 1 106 ? -7.609 -21.234 -9.578 1 78.25 106 GLU A CA 1
ATOM 832 C C . GLU A 1 106 ? -7.16 -19.812 -9.914 1 78.25 106 GLU A C 1
ATOM 834 O O . GLU A 1 106 ? -7.867 -19.078 -10.609 1 78.25 106 GLU A O 1
ATOM 839 N N . PRO A 1 107 ? -6.047 -19.469 -9.594 1 85.25 107 PRO A N 1
ATOM 840 C CA . PRO A 1 107 ? -5.547 -18.125 -9.922 1 85.25 107 PRO A CA 1
ATOM 841 C C . PRO A 1 107 ? -5.277 -17.953 -11.414 1 85.25 107 PRO A C 1
ATOM 843 O O . PRO A 1 107 ? -4.91 -18.906 -12.102 1 85.25 107 PRO A O 1
ATOM 846 N N . SER A 1 108 ? -5.562 -16.75 -11.898 1 85.62 108 SER A N 1
ATOM 847 C CA . SER A 1 108 ? -5.215 -16.422 -13.273 1 85.62 108 SER A CA 1
ATOM 848 C C . SER A 1 108 ? -3.705 -16.406 -13.484 1 85.62 108 SER A C 1
ATOM 850 O O . SER A 1 108 ? -2.941 -16.406 -12.516 1 85.62 108 SER A O 1
ATOM 852 N N . VAL A 1 109 ? -3.326 -16.375 -14.688 1 89.88 109 VAL A N 1
ATOM 853 C CA . VAL A 1 109 ? -1.914 -16.391 -15.055 1 89.88 109 VAL A CA 1
ATOM 854 C C . VAL A 1 109 ? -1.237 -15.133 -14.5 1 89.88 109 VAL A C 1
ATOM 856 O O . VAL A 1 109 ? -0.079 -15.172 -14.078 1 89.88 109 VAL A O 1
ATOM 859 N N . ASP A 1 110 ? -1.965 -14.023 -14.492 1 90.06 110 ASP A N 1
ATOM 860 C CA . ASP A 1 110 ? -1.408 -12.773 -13.984 1 90.06 110 ASP A CA 1
ATOM 861 C C . ASP A 1 110 ? -1.063 -12.891 -12.5 1 90.06 110 ASP A C 1
ATOM 863 O O . ASP A 1 110 ? -0.092 -12.289 -12.031 1 90.06 110 ASP A O 1
ATOM 867 N N . VAL A 1 111 ? -1.848 -13.641 -11.812 1 90.75 111 VAL A N 1
ATOM 868 C CA . VAL A 1 111 ? -1.613 -13.836 -10.383 1 90.75 111 VAL A CA 1
ATOM 869 C C . VAL A 1 111 ? -0.341 -14.656 -10.18 1 90.75 111 VAL A C 1
ATOM 871 O O . VAL A 1 111 ? 0.531 -14.273 -9.391 1 90.75 111 VAL A O 1
ATOM 874 N N . TRP A 1 112 ? -0.172 -15.688 -10.93 1 90.25 112 TRP A N 1
ATOM 875 C CA . TRP A 1 112 ? 1.014 -16.531 -10.836 1 90.25 112 TRP A CA 1
ATOM 876 C C . TRP A 1 112 ? 2.264 -15.766 -11.25 1 90.25 112 TRP A C 1
ATOM 878 O O . TRP A 1 112 ? 3.326 -15.922 -10.648 1 90.25 112 TRP A O 1
ATOM 888 N N . GLU A 1 113 ? 2.105 -15.055 -12.234 1 92.06 113 GLU A N 1
ATOM 889 C CA . GLU A 1 113 ? 3.232 -14.258 -12.703 1 92.06 113 GLU A CA 1
ATOM 890 C C . GLU A 1 113 ? 3.652 -13.227 -11.664 1 92.06 113 GLU A C 1
ATOM 892 O O . GLU A 1 113 ? 4.844 -12.992 -11.461 1 92.06 113 GLU A O 1
ATOM 897 N N . THR A 1 114 ? 2.666 -12.625 -11.086 1 93 114 THR A N 1
ATOM 898 C CA . THR A 1 114 ? 2.949 -11.648 -10.031 1 93 114 THR A CA 1
ATOM 899 C C . THR A 1 114 ? 3.639 -12.32 -8.852 1 93 114 THR A C 1
ATOM 901 O O . THR A 1 114 ? 4.617 -11.797 -8.312 1 93 114 THR A O 1
ATOM 904 N N . LEU A 1 115 ? 3.152 -13.492 -8.516 1 91.06 115 LEU A N 1
ATOM 905 C CA . LEU A 1 115 ? 3.783 -14.25 -7.434 1 91.06 115 LEU A CA 1
ATOM 906 C C . LEU A 1 115 ? 5.207 -14.641 -7.809 1 91.06 115 LEU A C 1
ATOM 908 O O . LEU A 1 115 ? 6.113 -14.578 -6.973 1 91.06 115 LEU A O 1
ATOM 912 N N . MET A 1 116 ? 5.387 -15.031 -8.961 1 91.88 116 MET A N 1
ATOM 913 C CA . MET A 1 116 ? 6.703 -15.391 -9.477 1 91.88 116 MET A CA 1
ATOM 914 C C . MET A 1 116 ? 7.684 -14.234 -9.336 1 91.88 116 MET A C 1
ATOM 916 O O . MET A 1 116 ? 8.797 -14.414 -8.836 1 91.88 116 MET A O 1
ATOM 920 N N . ASN A 1 117 ? 7.309 -13.07 -9.758 1 93.19 117 ASN A N 1
ATOM 921 C CA . ASN A 1 117 ? 8.148 -11.883 -9.703 1 93.19 117 ASN A CA 1
ATOM 922 C C . ASN A 1 117 ? 8.477 -11.492 -8.266 1 93.19 117 ASN A C 1
ATOM 924 O O . ASN A 1 117 ? 9.609 -11.133 -7.953 1 93.19 117 ASN A O 1
ATOM 928 N N . LEU A 1 118 ? 7.461 -11.57 -7.438 1 90.88 118 LEU A N 1
ATOM 929 C CA . LEU A 1 118 ? 7.656 -11.273 -6.02 1 90.88 118 LEU A CA 1
ATOM 930 C C . LEU A 1 118 ? 8.719 -12.195 -5.422 1 90.88 118 LEU A C 1
ATOM 932 O O . LEU A 1 118 ? 9.617 -11.734 -4.719 1 90.88 118 LEU A O 1
ATOM 936 N N . CYS A 1 119 ? 8.656 -13.438 -5.68 1 88.88 119 CYS A N 1
ATOM 937 C CA . CYS A 1 119 ? 9.578 -14.414 -5.121 1 88.88 119 CYS A CA 1
ATOM 938 C C . CYS A 1 119 ? 10.984 -14.219 -5.68 1 88.88 119 CYS A C 1
ATOM 940 O O . CYS A 1 119 ? 11.969 -14.344 -4.949 1 88.88 119 CYS A O 1
ATOM 942 N N . ARG A 1 120 ? 11.023 -13.883 -6.918 1 89.25 120 ARG A N 1
ATOM 943 C CA . ARG A 1 120 ? 12.32 -13.648 -7.543 1 89.25 120 ARG A CA 1
ATOM 944 C C . ARG A 1 120 ? 13.008 -12.43 -6.938 1 89.25 120 ARG A C 1
ATOM 946 O O . ARG A 1 120 ? 14.219 -12.438 -6.723 1 89.25 120 ARG A O 1
ATOM 953 N N . ALA A 1 121 ? 12.234 -11.445 -6.711 1 88.5 121 ALA A N 1
ATOM 954 C CA . ALA A 1 121 ? 12.766 -10.203 -6.141 1 88.5 121 ALA A CA 1
ATOM 955 C C . ALA A 1 121 ? 13.422 -10.461 -4.789 1 88.5 121 ALA A C 1
ATOM 957 O O . ALA A 1 121 ? 14.375 -9.781 -4.414 1 88.5 121 ALA A O 1
ATOM 958 N N . HIS A 1 122 ? 12.977 -11.477 -4.094 1 87.5 122 HIS A N 1
ATOM 959 C CA . HIS A 1 122 ? 13.5 -11.758 -2.76 1 87.5 122 HIS A CA 1
ATOM 960 C C . HIS A 1 122 ? 14.461 -12.945 -2.787 1 87.5 122 HIS A C 1
ATOM 962 O O . HIS A 1 122 ? 14.859 -13.445 -1.734 1 87.5 122 HIS A O 1
ATOM 968 N N . GLY A 1 123 ? 14.695 -13.484 -3.92 1 84.69 123 GLY A N 1
ATOM 969 C CA . GLY A 1 123 ? 15.68 -14.539 -4.086 1 84.69 123 GLY A CA 1
ATOM 970 C C . GLY A 1 123 ? 15.133 -15.922 -3.781 1 84.69 123 GLY A C 1
ATOM 971 O O . GLY A 1 123 ? 15.898 -16.859 -3.58 1 84.69 123 GLY A O 1
ATOM 972 N N . ASN A 1 124 ? 13.836 -15.969 -3.697 1 85.12 124 ASN A N 1
ATOM 973 C CA . ASN A 1 124 ? 13.234 -17.297 -3.537 1 85.12 124 ASN A CA 1
ATOM 974 C C . ASN A 1 124 ? 13.055 -17.984 -4.883 1 85.12 124 ASN A C 1
ATOM 976 O O . ASN A 1 124 ? 11.945 -18 -5.43 1 85.12 124 ASN A O 1
ATOM 980 N N . THR A 1 125 ? 13.984 -18.672 -5.297 1 87.06 125 THR A N 1
ATOM 981 C CA . THR A 1 125 ? 14.016 -19.25 -6.641 1 87.06 125 THR A CA 1
ATOM 982 C C . THR A 1 125 ? 13.102 -20.469 -6.73 1 87.06 125 THR A C 1
ATOM 984 O O . THR A 1 125 ? 12.484 -20.703 -7.766 1 87.06 125 THR A O 1
ATOM 987 N N . ALA A 1 126 ? 13.07 -21.188 -5.672 1 84.06 126 ALA A N 1
ATOM 988 C CA . ALA A 1 126 ? 12.266 -22.406 -5.688 1 84.06 126 ALA A CA 1
ATOM 989 C C . ALA A 1 126 ? 10.789 -22.078 -5.914 1 84.06 126 ALA A C 1
ATOM 991 O O . ALA A 1 126 ? 10.148 -22.656 -6.789 1 84.06 126 ALA A O 1
ATOM 992 N N . LEU A 1 127 ? 10.266 -21.203 -5.195 1 84.62 127 LEU A N 1
ATOM 993 C CA . LEU A 1 127 ? 8.875 -20.797 -5.344 1 84.62 127 LEU A CA 1
ATOM 994 C C . LEU A 1 127 ? 8.648 -20.094 -6.676 1 84.62 127 LEU A C 1
ATOM 996 O O . LEU A 1 127 ? 7.617 -20.281 -7.32 1 84.62 127 LEU A O 1
ATOM 1000 N N . ALA A 1 128 ? 9.594 -19.266 -7.02 1 90.12 128 ALA A N 1
ATOM 1001 C CA . ALA A 1 128 ? 9.508 -18.594 -8.305 1 90.12 128 ALA A CA 1
ATOM 1002 C C . ALA A 1 128 ? 9.406 -19.594 -9.453 1 90.12 128 ALA A C 1
ATOM 1004 O O . ALA A 1 128 ? 8.625 -19.391 -10.391 1 90.12 128 ALA A O 1
ATOM 1005 N N . ASP A 1 129 ? 10.203 -20.609 -9.32 1 89.69 129 ASP A N 1
ATOM 1006 C CA . ASP A 1 129 ? 10.211 -21.625 -10.367 1 89.69 129 ASP A CA 1
ATOM 1007 C C . ASP A 1 129 ? 8.875 -22.359 -10.414 1 89.69 129 ASP A C 1
ATOM 1009 O O . ASP A 1 129 ? 8.383 -22.703 -11.492 1 89.69 129 ASP A O 1
ATOM 1013 N N . ARG A 1 130 ? 8.383 -22.625 -9.328 1 87.38 130 ARG A N 1
ATOM 1014 C CA . ARG A 1 130 ? 7.07 -23.266 -9.289 1 87.38 130 ARG A CA 1
ATOM 1015 C C . ARG A 1 130 ? 6.004 -22.375 -9.906 1 87.38 130 ARG A C 1
ATOM 1017 O O . ARG A 1 130 ? 5.141 -22.844 -10.648 1 87.38 130 ARG A O 1
ATOM 1024 N N . CYS A 1 131 ? 5.984 -21.156 -9.586 1 90 131 CYS A N 1
ATOM 1025 C CA . CYS A 1 131 ? 5.059 -20.219 -10.195 1 90 131 CYS A CA 1
ATOM 1026 C C . CYS A 1 131 ? 5.238 -20.172 -11.711 1 90 131 CYS A C 1
ATOM 1028 O O . CYS A 1 131 ? 4.254 -20.125 -12.453 1 90 131 CYS A O 1
ATOM 1030 N N . ALA A 1 132 ? 6.488 -20.219 -12.094 1 92.56 132 ALA A N 1
ATOM 1031 C CA . ALA A 1 132 ? 6.789 -20.203 -13.523 1 92.56 132 ALA A CA 1
ATOM 1032 C C . ALA A 1 132 ? 6.184 -21.406 -14.227 1 92.56 132 ALA A C 1
ATOM 1034 O O . ALA A 1 132 ? 5.691 -21.297 -15.352 1 92.56 132 ALA A O 1
ATOM 1035 N N . GLU A 1 133 ? 6.27 -22.469 -13.594 1 91.62 133 GLU A N 1
ATOM 1036 C CA . GLU A 1 133 ? 5.664 -23.672 -14.148 1 91.62 133 GLU A CA 1
ATOM 1037 C C . GLU A 1 133 ? 4.16 -23.5 -14.336 1 91.62 133 GLU A C 1
ATOM 1039 O O . GLU A 1 133 ? 3.6 -23.922 -15.352 1 91.62 133 GLU A O 1
ATOM 1044 N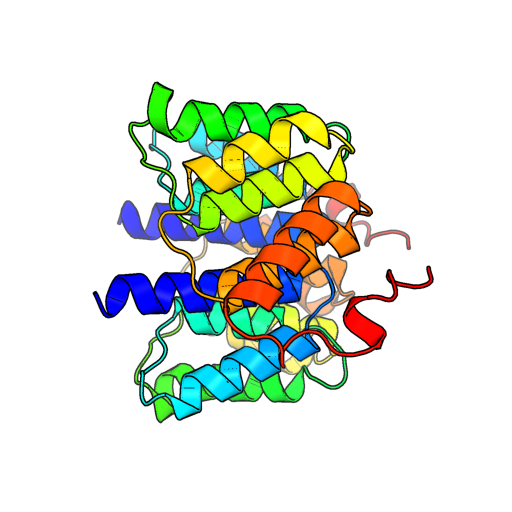 N . LEU A 1 134 ? 3.531 -22.938 -13.383 1 88.38 134 LEU A N 1
ATOM 1045 C CA . LEU A 1 134 ? 2.088 -22.719 -13.438 1 88.38 134 LEU A CA 1
ATOM 1046 C C . LEU A 1 134 ? 1.729 -21.688 -14.5 1 88.38 134 LEU A C 1
ATOM 1048 O O . LEU A 1 134 ? 0.705 -21.812 -15.172 1 88.38 134 LEU A O 1
ATOM 1052 N N . VAL A 1 135 ? 2.514 -20.703 -14.656 1 92.06 135 VAL A N 1
ATOM 1053 C CA . VAL A 1 135 ? 2.322 -19.719 -15.719 1 92.06 135 VAL A CA 1
ATOM 1054 C C . VAL A 1 135 ? 2.418 -20.406 -17.078 1 92.06 135 VAL A C 1
ATOM 1056 O O . VAL A 1 135 ? 1.571 -20.188 -17.953 1 92.06 135 VAL A O 1
ATOM 1059 N N . GLU A 1 136 ? 3.434 -21.203 -17.219 1 93.69 136 GLU 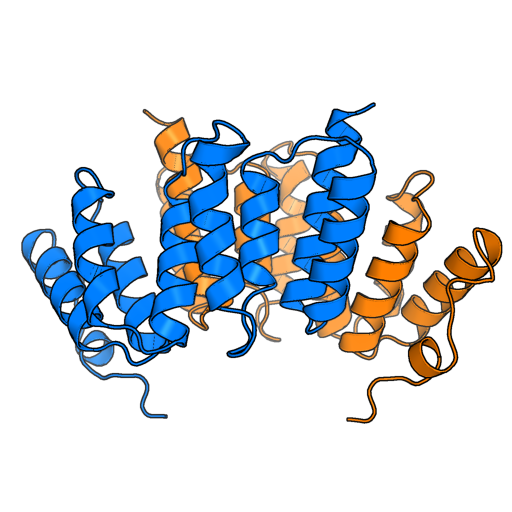A N 1
ATOM 1060 C CA . GLU A 1 136 ? 3.645 -21.906 -18.469 1 93.69 136 GLU A CA 1
ATOM 1061 C C . GLU A 1 136 ? 2.473 -22.828 -18.797 1 93.69 136 GLU A C 1
ATOM 1063 O O . GLU A 1 136 ? 2.094 -22.984 -19.953 1 93.69 136 GLU A O 1
ATOM 1068 N N . GLN A 1 137 ? 1.967 -23.453 -17.875 1 92.06 137 GLN A N 1
ATOM 1069 C CA . GLN A 1 137 ? 0.84 -24.375 -18.062 1 92.06 137 GLN A CA 1
ATOM 1070 C C . GLN A 1 137 ? -0.405 -23.609 -18.516 1 92.06 137 GLN A C 1
ATOM 1072 O O . GLN A 1 137 ? -1.201 -24.141 -19.297 1 92.06 137 GLN A O 1
ATOM 1077 N N . GLN A 1 138 ? -0.544 -22.453 -18.047 1 90.81 138 GLN A N 1
ATOM 1078 C CA . GLN A 1 138 ? -1.739 -21.688 -18.391 1 90.81 138 GLN A CA 1
ATOM 1079 C C . GLN A 1 138 ? -1.533 -20.875 -19.672 1 90.81 138 GLN A C 1
ATOM 1081 O O . GLN A 1 138 ? -2.463 -20.719 -20.453 1 90.81 138 GLN A O 1
ATOM 1086 N N . ASP A 1 139 ? -0.35 -20.297 -19.844 1 91.25 139 ASP A N 1
ATOM 1087 C CA . ASP A 1 139 ? -0.008 -19.5 -21.016 1 91.25 139 ASP A CA 1
ATOM 1088 C C . ASP A 1 139 ? 1.49 -19.547 -21.297 1 91.25 139 ASP A C 1
ATOM 1090 O O . ASP A 1 139 ? 2.266 -18.766 -20.734 1 91.25 139 ASP A O 1
ATOM 1094 N N . CYS A 1 140 ? 1.912 -20.266 -22.172 1 88.5 140 CYS A N 1
ATOM 1095 C CA . CYS A 1 140 ? 3.318 -20.547 -22.453 1 88.5 140 CYS A CA 1
ATOM 1096 C C . CYS A 1 140 ? 3.994 -19.344 -23.094 1 88.5 140 CYS A C 1
ATOM 1098 O O . CYS A 1 140 ? 5.223 -19.281 -23.172 1 88.5 140 CYS A O 1
ATOM 1100 N N . THR A 1 141 ? 3.301 -18.359 -23.469 1 86.56 141 THR A N 1
ATOM 1101 C CA . THR A 1 141 ? 3.869 -17.203 -24.141 1 86.56 141 THR A CA 1
ATOM 1102 C C . THR A 1 141 ? 4.312 -16.141 -23.125 1 86.56 141 THR A C 1
ATOM 1104 O O . THR A 1 141 ? 4.992 -15.18 -23.484 1 86.56 141 THR A O 1
ATOM 1107 N N . ARG A 1 142 ? 3.953 -16.281 -21.938 1 84.06 142 ARG A N 1
ATOM 1108 C CA . ARG A 1 142 ? 4.168 -15.266 -20.922 1 84.06 142 ARG A CA 1
ATOM 1109 C C . ARG A 1 142 ? 5.598 -15.312 -20.391 1 84.06 142 ARG A C 1
ATOM 1111 O O . ARG A 1 142 ? 6.113 -14.305 -19.891 1 84.06 142 ARG A O 1
ATOM 1118 N N . LEU A 1 143 ? 6.27 -16.328 -20.453 1 80.06 143 LEU A N 1
ATOM 1119 C CA . LEU A 1 143 ? 7.609 -16.422 -19.891 1 80.06 143 LEU A CA 1
ATOM 1120 C C . LEU A 1 143 ? 8.664 -16.047 -20.922 1 80.06 143 LEU A C 1
ATOM 1122 O O . LEU A 1 143 ? 8.57 -16.453 -22.094 1 80.06 143 LEU A O 1
ATOM 1126 N N . ASN A 1 144 ? 9.078 -14.719 -21.016 1 61.47 144 ASN A N 1
ATOM 1127 C CA . ASN A 1 144 ? 10.164 -14.359 -21.906 1 61.47 144 ASN A CA 1
ATOM 1128 C C . ASN A 1 144 ? 11.531 -14.641 -21.281 1 61.47 144 ASN A C 1
ATOM 1130 O O . ASN A 1 144 ? 11.609 -14.977 -20.109 1 61.47 144 ASN A O 1
ATOM 1134 N N . ASP A 1 145 ? 12.602 -14.547 -22.156 1 51.53 145 ASP A N 1
ATOM 1135 C CA . ASP A 1 145 ? 13.992 -14.852 -21.828 1 51.53 145 ASP A CA 1
ATOM 1136 C C . ASP A 1 145 ? 14.398 -14.188 -20.516 1 51.53 145 ASP A C 1
ATOM 1138 O O . ASP A 1 145 ? 15.188 -14.742 -19.75 1 51.53 145 ASP A O 1
ATOM 1142 N N . GLN A 1 146 ? 13.969 -13.078 -20.172 1 48.94 146 GLN A N 1
ATOM 1143 C CA . GLN A 1 146 ? 14.406 -12.359 -18.984 1 48.94 146 GLN A CA 1
ATOM 1144 C C . GLN A 1 146 ? 13.75 -12.922 -17.719 1 48.94 146 GLN A C 1
ATOM 1146 O O . GLN A 1 146 ? 14.266 -12.734 -16.609 1 48.94 146 GLN A O 1
ATOM 1151 N N . SER A 1 147 ? 12.516 -13.219 -17.797 1 52.12 147 SER A N 1
ATOM 1152 C CA . SER A 1 147 ? 11.797 -13.742 -16.641 1 52.12 147 SER A CA 1
ATOM 1153 C C . SER A 1 147 ? 12.469 -15 -16.094 1 52.12 147 SER A C 1
ATOM 1155 O O . SER A 1 147 ? 12.266 -15.359 -14.93 1 52.12 147 SER A O 1
ATOM 1157 N N . LYS A 1 148 ? 13.188 -15.664 -16.938 1 46.66 148 LYS A N 1
ATOM 1158 C CA . LYS A 1 148 ? 13.992 -16.797 -16.484 1 46.66 148 LYS A CA 1
ATOM 1159 C C . LYS A 1 148 ? 15.25 -16.312 -15.766 1 46.66 148 LYS A C 1
ATOM 1161 O O . LYS A 1 148 ? 15.859 -17.062 -15.008 1 46.66 148 LYS A O 1
ATOM 1166 N N . ALA A 1 149 ? 15.781 -15.016 -16.141 1 42 149 ALA A N 1
ATOM 1167 C CA . ALA A 1 149 ? 17.062 -14.555 -15.617 1 42 149 ALA A CA 1
ATOM 1168 C C . ALA A 1 149 ? 16.891 -13.82 -14.297 1 42 149 ALA A C 1
ATOM 1170 O O . ALA A 1 149 ? 15.914 -13.078 -14.117 1 42 149 ALA A O 1
ATOM 1171 N N . GLY A 1 150 ? 16.969 -14.305 -13.078 1 40.66 150 GLY A N 1
ATOM 1172 C CA . GLY A 1 150 ? 16.984 -13.648 -11.781 1 40.66 150 GLY A CA 1
ATOM 1173 C C . GLY A 1 150 ? 17.578 -12.25 -11.836 1 40.66 150 GLY A C 1
ATOM 1174 O O . GLY A 1 150 ? 18.297 -11.906 -12.773 1 40.66 150 GLY A O 1
ATOM 1175 N N . PRO A 1 151 ? 16.953 -11.156 -11.203 1 37.28 151 PRO A N 1
ATOM 1176 C CA . PRO A 1 151 ? 17.672 -9.875 -11.211 1 37.28 151 PRO A CA 1
ATOM 1177 C C . PRO A 1 151 ? 19.172 -10.039 -10.977 1 37.28 151 PRO A C 1
ATOM 1179 O O . PRO A 1 151 ? 19.594 -10.891 -10.188 1 37.28 151 PRO A O 1
ATOM 1182 N N . MET A 1 152 ? 19.984 -9.82 -12.055 1 32.03 152 MET A N 1
ATOM 1183 C CA . MET A 1 152 ? 21.422 -9.688 -11.805 1 32.03 152 MET A CA 1
ATOM 1184 C C . MET A 1 152 ? 21.688 -8.609 -10.766 1 32.03 152 MET A C 1
ATOM 1186 O O . MET A 1 152 ? 21.344 -7.449 -10.961 1 32.03 152 MET A O 1
ATOM 1190 N N . PHE A 1 153 ? 21.406 -8.859 -9.531 1 30.36 153 PHE A N 1
ATOM 1191 C CA . PHE A 1 153 ? 22.109 -7.957 -8.625 1 30.36 153 PHE A CA 1
ATOM 1192 C C . PHE A 1 153 ? 23.609 -8.023 -8.852 1 30.36 153 PHE A C 1
ATOM 1194 O O . PHE A 1 153 ? 24.156 -9.078 -9.203 1 30.36 153 PHE A O 1
ATOM 1201 N N . MET B 1 1 ? -18.609 -11.578 -8.891 1 30.5 1 MET B N 1
ATOM 1202 C CA . MET B 1 1 ? -17.594 -12.102 -9.812 1 30.5 1 MET B CA 1
ATOM 1203 C C . MET B 1 1 ? -16.594 -11.016 -10.164 1 30.5 1 MET B C 1
ATOM 1205 O O . MET B 1 1 ? -15.383 -11.289 -10.234 1 30.5 1 MET B O 1
ATOM 1209 N N . PRO B 1 2 ? -17.219 -9.727 -10.664 1 39.62 2 PRO B N 1
ATOM 1210 C CA . PRO B 1 2 ? -16.531 -8.555 -11.203 1 39.62 2 PRO B CA 1
ATOM 1211 C C . PRO B 1 2 ? -15.625 -7.879 -10.18 1 39.62 2 PRO B C 1
ATOM 1213 O O . PRO B 1 2 ? -14.578 -7.324 -10.547 1 39.62 2 PRO B O 1
ATOM 1216 N N . GLU B 1 3 ? -16.172 -7.773 -8.891 1 42.94 3 GLU B N 1
ATOM 1217 C CA . GLU B 1 3 ? -15.617 -7.121 -7.711 1 42.94 3 GLU B CA 1
ATOM 1218 C C . GLU B 1 3 ? -14.312 -7.777 -7.266 1 42.94 3 GLU B C 1
ATOM 1220 O O . GLU B 1 3 ? -13.375 -7.094 -6.863 1 42.94 3 GLU B O 1
ATOM 1225 N N . ARG B 1 4 ? -14.422 -9.32 -7.289 1 55.34 4 ARG B N 1
ATOM 1226 C CA . ARG B 1 4 ? -13.32 -10.25 -7.082 1 55.34 4 ARG B CA 1
ATOM 1227 C C . ARG B 1 4 ? -12.195 -9.992 -8.078 1 55.34 4 ARG B C 1
ATOM 1229 O O . ARG B 1 4 ? -11.016 -10.164 -7.746 1 55.34 4 ARG B O 1
ATOM 1236 N N . ASN B 1 5 ? -12.719 -9.047 -9.016 1 79.19 5 ASN B N 1
ATOM 1237 C CA . ASN B 1 5 ? -11.828 -8.805 -10.141 1 79.19 5 ASN B CA 1
ATOM 1238 C C . ASN B 1 5 ? -10.992 -7.547 -9.93 1 79.19 5 ASN B C 1
ATOM 1240 O O . ASN B 1 5 ? -9.781 -7.551 -10.172 1 79.19 5 ASN B O 1
ATOM 1244 N N . LEU B 1 6 ? -11.641 -6.57 -9.188 1 87.38 6 LEU B N 1
ATOM 1245 C CA . LEU B 1 6 ? -10.867 -5.344 -9.039 1 87.38 6 LEU B CA 1
ATOM 1246 C C . LEU B 1 6 ? -9.773 -5.504 -7.988 1 87.38 6 LEU B C 1
ATOM 1248 O O . LEU B 1 6 ? -8.648 -5.039 -8.172 1 87.38 6 LEU B O 1
ATOM 1252 N N . THR B 1 7 ? -10.148 -6.289 -6.934 1 88.31 7 THR B N 1
ATOM 1253 C CA . THR B 1 7 ? -9.211 -6.508 -5.84 1 88.31 7 THR B CA 1
ATOM 1254 C C . THR B 1 7 ? -7.98 -7.273 -6.324 1 88.31 7 THR B C 1
ATOM 1256 O O . THR B 1 7 ? -6.867 -7.035 -5.852 1 88.31 7 THR B O 1
ATOM 1259 N N . THR B 1 8 ? -8.328 -8.125 -7.238 1 88.88 8 THR B N 1
ATOM 1260 C CA . THR B 1 8 ? -7.215 -8.883 -7.797 1 88.88 8 THR B CA 1
ATOM 1261 C C . THR B 1 8 ? -6.273 -7.969 -8.57 1 88.88 8 THR B C 1
ATOM 1263 O O . THR B 1 8 ? -5.055 -8.016 -8.375 1 88.88 8 THR B O 1
ATOM 1266 N N . TRP B 1 9 ? -6.828 -7.145 -9.391 1 92.62 9 TRP B N 1
ATOM 1267 C CA . TRP B 1 9 ? -6.031 -6.199 -10.172 1 92.62 9 TRP B CA 1
ATOM 1268 C C . TRP B 1 9 ? -5.254 -5.262 -9.25 1 92.62 9 TRP B C 1
ATOM 1270 O O . TRP B 1 9 ? -4.043 -5.082 -9.414 1 92.62 9 TRP B O 1
ATOM 1280 N N . ASP B 1 10 ? -5.922 -4.762 -8.25 1 93.06 10 ASP B N 1
ATOM 1281 C CA . ASP B 1 10 ? -5.301 -3.85 -7.293 1 93.06 10 ASP B CA 1
ATOM 1282 C C . ASP B 1 10 ? -4.137 -4.523 -6.57 1 93.06 10 ASP B C 1
ATOM 1284 O O . ASP B 1 10 ? -3.068 -3.93 -6.406 1 93.06 10 ASP B O 1
ATOM 1288 N N . THR B 1 11 ? -4.426 -5.656 -6.168 1 92.88 11 THR B N 1
ATOM 1289 C CA . THR B 1 11 ? -3.432 -6.41 -5.414 1 92.88 11 THR B CA 1
ATOM 1290 C C . THR B 1 11 ? -2.18 -6.645 -6.254 1 92.88 11 THR B C 1
ATOM 1292 O O . THR B 1 11 ? -1.063 -6.395 -5.793 1 92.88 11 THR B O 1
ATOM 1295 N N . MET B 1 12 ? -2.354 -7.047 -7.488 1 94.25 12 MET B N 1
ATOM 1296 C CA . MET B 1 12 ? -1.21 -7.332 -8.352 1 94.25 12 MET B CA 1
ATOM 1297 C C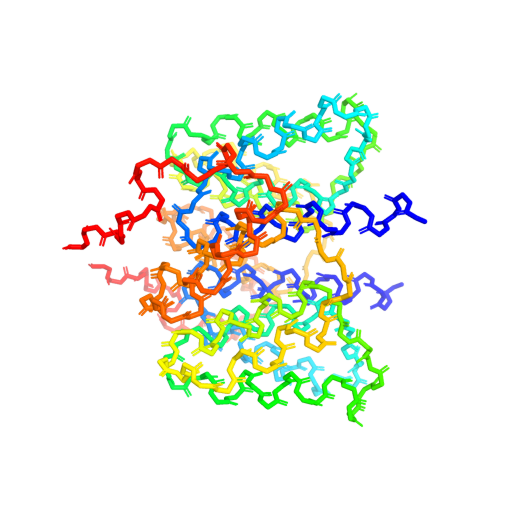 . MET B 1 12 ? -0.413 -6.062 -8.633 1 94.25 12 MET B C 1
ATOM 1299 O O . MET B 1 12 ? 0.819 -6.082 -8.609 1 94.25 12 MET B O 1
ATOM 1303 N N . MET B 1 13 ? -1.096 -5.004 -8.812 1 95.25 13 MET B N 1
ATOM 1304 C CA . MET B 1 13 ? -0.422 -3.748 -9.125 1 95.25 13 MET B CA 1
ATOM 1305 C C . MET B 1 13 ? 0.395 -3.26 -7.93 1 95.25 13 MET B C 1
ATOM 1307 O O . MET B 1 13 ? 1.556 -2.877 -8.086 1 95.25 13 MET B O 1
ATOM 1311 N N . VAL B 1 14 ? -0.164 -3.365 -6.789 1 94.25 14 VAL B N 1
ATOM 1312 C CA . VAL B 1 14 ? 0.517 -2.902 -5.586 1 94.25 14 VAL B CA 1
ATOM 1313 C C . VAL B 1 14 ? 1.729 -3.787 -5.305 1 94.25 14 VAL B C 1
ATOM 1315 O O . VAL B 1 14 ? 2.809 -3.287 -4.98 1 94.25 14 VAL B O 1
ATOM 1318 N N . GLN B 1 15 ? 1.559 -5.027 -5.461 1 93.81 15 GLN B N 1
ATOM 1319 C CA . GLN B 1 15 ? 2.641 -5.969 -5.18 1 93.81 15 GLN B CA 1
ATOM 1320 C C . GLN B 1 15 ? 3.793 -5.785 -6.164 1 93.81 15 GLN B C 1
ATOM 1322 O O . GLN B 1 15 ? 4.961 -5.816 -5.77 1 93.81 15 GLN B O 1
ATOM 1327 N N . LEU B 1 16 ? 3.49 -5.594 -7.391 1 94.25 16 LEU B N 1
ATOM 1328 C CA . LEU B 1 16 ? 4.523 -5.363 -8.391 1 94.25 16 LEU B CA 1
ATOM 1329 C C . LEU B 1 16 ? 5.266 -4.059 -8.117 1 94.25 16 LEU B C 1
ATOM 1331 O O . LEU B 1 16 ? 6.496 -4.031 -8.094 1 94.25 16 LEU B O 1
ATOM 1335 N N . ALA B 1 17 ? 4.531 -3.025 -7.82 1 94.19 17 ALA B N 1
ATOM 1336 C CA . ALA B 1 17 ? 5.125 -1.706 -7.617 1 94.19 17 ALA B CA 1
ATOM 1337 C C . ALA B 1 17 ? 6.027 -1.693 -6.387 1 94.19 17 ALA B C 1
ATOM 1339 O O . ALA B 1 17 ? 7.156 -1.2 -6.445 1 94.19 17 ALA B O 1
ATOM 1340 N N . LYS B 1 18 ? 5.625 -2.256 -5.332 1 90.38 18 LYS B N 1
ATOM 1341 C CA . LYS B 1 18 ? 6.367 -2.156 -4.082 1 90.38 18 LYS B CA 1
ATOM 1342 C C . LYS B 1 18 ? 7.617 -3.031 -4.113 1 90.38 18 LYS B C 1
ATOM 1344 O O . LYS B 1 18 ? 8.562 -2.805 -3.35 1 90.38 18 LYS B O 1
ATOM 1349 N N . ASN B 1 19 ? 7.68 -4.008 -4.996 1 89.69 19 ASN B N 1
ATOM 1350 C CA . ASN B 1 19 ? 8.812 -4.922 -5.043 1 89.69 19 ASN B CA 1
ATOM 1351 C C . ASN B 1 19 ? 9.719 -4.637 -6.242 1 89.69 19 ASN B C 1
ATOM 1353 O O . ASN B 1 19 ? 10.391 -5.539 -6.742 1 89.69 19 ASN B O 1
ATOM 1357 N N . GLY B 1 20 ? 9.609 -3.479 -6.824 1 88.88 20 GLY B N 1
ATOM 1358 C CA . GLY B 1 20 ? 10.578 -3.016 -7.809 1 88.88 20 GLY B CA 1
ATOM 1359 C C . GLY B 1 20 ? 10.141 -3.252 -9.242 1 88.88 20 GLY B C 1
ATOM 1360 O O . GLY B 1 20 ? 10.93 -3.113 -10.172 1 88.88 20 GLY B O 1
ATOM 1361 N N . PHE B 1 21 ? 8.922 -3.639 -9.438 1 93.5 21 PHE B N 1
ATOM 1362 C CA . PHE B 1 21 ? 8.398 -3.898 -10.773 1 93.5 21 PHE B CA 1
ATOM 1363 C C . PHE B 1 21 ? 7.375 -2.844 -11.164 1 93.5 21 PHE B C 1
ATOM 1365 O O . PHE B 1 21 ? 6.27 -3.176 -11.609 1 93.5 21 PHE B O 1
ATOM 1372 N N . ALA B 1 22 ? 7.77 -1.595 -11.031 1 93.38 22 ALA B N 1
ATOM 1373 C CA . ALA B 1 22 ? 6.891 -0.458 -11.297 1 93.38 22 ALA B CA 1
ATOM 1374 C C . ALA B 1 22 ? 6.414 -0.459 -12.742 1 93.38 22 ALA B C 1
ATOM 1376 O O . ALA B 1 22 ? 5.238 -0.203 -13.016 1 93.38 22 ALA B O 1
ATOM 1377 N N . GLU B 1 23 ? 7.316 -0.77 -13.617 1 92.69 23 GLU B N 1
ATOM 1378 C CA . GLU B 1 23 ? 6.945 -0.786 -15.031 1 92.69 23 GLU B CA 1
ATOM 1379 C C . GLU B 1 23 ? 5.906 -1.866 -15.312 1 92.69 23 GLU B C 1
ATOM 1381 O O . GLU B 1 23 ? 4.945 -1.632 -16.047 1 92.69 23 GLU B O 1
ATOM 1386 N N . ASP B 1 24 ? 6.113 -3.037 -14.773 1 92.69 24 ASP B N 1
ATOM 1387 C CA . ASP B 1 24 ? 5.145 -4.117 -14.922 1 92.69 24 ASP B CA 1
ATOM 1388 C C . ASP B 1 24 ? 3.791 -3.729 -14.336 1 92.69 24 ASP B C 1
ATOM 1390 O O . ASP B 1 24 ? 2.744 -4.109 -14.867 1 92.69 24 ASP B O 1
ATOM 1394 N N . SER B 1 25 ? 3.807 -3.059 -13.258 1 95.56 25 SER B N 1
ATOM 1395 C CA . SER B 1 25 ? 2.584 -2.576 -12.625 1 95.56 25 SER B CA 1
ATOM 1396 C C . SER B 1 25 ? 1.824 -1.624 -13.547 1 95.56 25 SER B C 1
ATOM 1398 O O . SER B 1 25 ? 0.613 -1.762 -13.727 1 95.56 25 SER B O 1
ATOM 1400 N N . LEU B 1 26 ? 2.506 -0.684 -14.125 1 94.25 26 LEU B N 1
ATOM 1401 C CA . LEU B 1 26 ? 1.879 0.272 -15.031 1 94.25 26 LEU B CA 1
ATOM 1402 C C . LEU B 1 26 ? 1.349 -0.428 -16.281 1 94.25 26 LEU B C 1
ATOM 1404 O O . LEU B 1 26 ? 0.298 -0.055 -16.797 1 94.25 26 LEU B O 1
ATOM 1408 N N . ASP B 1 27 ? 2.104 -1.409 -16.719 1 93.38 27 ASP B N 1
ATOM 1409 C CA . ASP B 1 27 ? 1.63 -2.205 -17.844 1 93.38 27 ASP B CA 1
ATOM 1410 C C . ASP B 1 27 ? 0.335 -2.936 -17.5 1 93.38 27 ASP B C 1
ATOM 1412 O O . ASP B 1 27 ? -0.565 -3.047 -18.328 1 93.38 27 ASP B O 1
ATOM 1416 N N . LEU B 1 28 ? 0.297 -3.479 -16.344 1 94 28 LEU B N 1
ATOM 1417 C CA . LEU B 1 28 ? -0.916 -4.148 -15.891 1 94 28 LEU B CA 1
ATOM 1418 C C . LEU B 1 28 ? -2.09 -3.176 -15.852 1 94 28 LEU B C 1
ATOM 1420 O O . LEU B 1 28 ? -3.221 -3.551 -16.172 1 94 28 LEU B O 1
ATOM 1424 N N . PHE B 1 29 ? -1.889 -1.944 -15.445 1 94.19 29 PHE B N 1
ATOM 1425 C CA . PHE B 1 29 ? -2.939 -0.934 -15.438 1 94.19 29 PHE B CA 1
ATOM 1426 C C . PHE B 1 29 ? -3.432 -0.649 -16.859 1 94.19 29 PHE B C 1
ATOM 1428 O O . PHE B 1 29 ? -4.629 -0.449 -17.078 1 94.19 29 PHE B O 1
ATOM 1435 N N . THR B 1 30 ? -2.504 -0.634 -17.719 1 92.62 30 THR B N 1
ATOM 1436 C CA . THR B 1 30 ? -2.883 -0.451 -19.125 1 92.62 30 THR B CA 1
ATOM 1437 C C . THR B 1 30 ? -3.797 -1.581 -19.578 1 92.62 30 THR B C 1
ATOM 1439 O O . THR B 1 30 ? -4.797 -1.338 -20.266 1 92.62 30 THR B O 1
ATOM 1442 N N . LYS B 1 31 ? -3.424 -2.801 -19.234 1 92.56 31 LYS B N 1
ATOM 1443 C CA . LYS B 1 31 ? -4.262 -3.955 -19.562 1 92.56 31 LYS B CA 1
ATOM 1444 C C . LYS B 1 31 ? -5.637 -3.828 -18.906 1 92.56 31 LYS B C 1
ATOM 1446 O O . LYS B 1 31 ? -6.648 -4.18 -19.516 1 92.56 31 LYS B O 1
ATOM 1451 N N . PHE B 1 32 ? -5.652 -3.365 -17.719 1 94.75 32 PHE B N 1
ATOM 1452 C CA . PHE B 1 32 ? -6.91 -3.164 -17 1 94.75 32 PHE B CA 1
ATOM 1453 C C . PHE B 1 32 ? -7.812 -2.199 -17.766 1 94.75 32 PHE B C 1
ATOM 1455 O O . PHE B 1 32 ? -9.008 -2.465 -17.938 1 94.75 32 PHE B O 1
ATOM 1462 N N . LYS B 1 33 ? -7.273 -1.103 -18.188 1 90.94 33 LYS B N 1
ATOM 1463 C CA . LYS B 1 33 ? -8.047 -0.102 -18.906 1 90.94 33 LYS B CA 1
ATOM 1464 C C . LYS B 1 33 ? -8.625 -0.679 -20.203 1 90.94 33 LYS B C 1
ATOM 1466 O O . LYS B 1 33 ? -9.75 -0.349 -20.594 1 90.94 33 LYS B O 1
ATOM 1471 N N . LYS B 1 34 ? -7.914 -1.552 -20.797 1 92.5 34 LYS B N 1
ATOM 1472 C CA . LYS B 1 34 ? -8.344 -2.148 -22.047 1 92.5 34 LYS B CA 1
ATOM 1473 C C . LYS B 1 34 ? -9.453 -3.174 -21.828 1 92.5 34 LYS B C 1
ATOM 1475 O O . LYS B 1 34 ? -10.188 -3.51 -22.75 1 92.5 34 LYS B O 1
ATOM 1480 N N . SER B 1 35 ? -9.57 -3.65 -20.672 1 90.56 35 SER B N 1
ATOM 1481 C CA . SER B 1 35 ? -10.586 -4.645 -20.359 1 90.56 35 SER B CA 1
ATOM 1482 C C . SER B 1 35 ? -11.984 -4.027 -20.344 1 90.56 35 SER B C 1
ATOM 1484 O O . SER B 1 35 ? -12.984 -4.742 -20.391 1 90.56 35 SER B O 1
ATOM 1486 N N . GLY B 1 36 ? -12.062 -2.729 -20.203 1 89.69 36 GLY B N 1
ATOM 1487 C CA . GLY B 1 36 ? -13.344 -2.041 -20.172 1 89.69 36 GLY B CA 1
ATOM 1488 C C . GLY B 1 36 ? -13.867 -1.831 -18.766 1 89.69 36 GLY B C 1
ATOM 1489 O O . GLY B 1 36 ? -14.891 -1.162 -18.562 1 89.69 36 GLY B O 1
ATOM 1490 N N . LEU B 1 37 ? -13.18 -2.387 -17.812 1 91.5 37 LEU B N 1
ATOM 1491 C CA . LEU B 1 37 ? -13.57 -2.18 -16.422 1 91.5 37 LEU B CA 1
ATOM 1492 C C . LEU B 1 37 ? -13.195 -0.776 -15.953 1 91.5 37 LEU B C 1
ATOM 1494 O O . LEU B 1 37 ? -12.297 -0.15 -16.516 1 91.5 37 LEU B O 1
ATOM 1498 N N . LYS B 1 38 ? -13.906 -0.289 -14.969 1 93.19 38 LYS B N 1
ATOM 1499 C CA . LYS B 1 38 ? -13.609 1.023 -14.398 1 93.19 38 LYS B CA 1
ATOM 1500 C C . LYS B 1 38 ? -12.836 0.896 -13.094 1 93.19 38 LYS B C 1
ATOM 1502 O O . LYS B 1 38 ? -13.164 0.063 -12.242 1 93.19 38 LYS B O 1
ATOM 1507 N N . PRO B 1 39 ? -11.875 1.773 -12.992 1 94.38 39 PRO B N 1
ATOM 1508 C CA . PRO B 1 39 ? -11.117 1.738 -11.734 1 94.38 39 PRO B CA 1
ATOM 1509 C C . PRO B 1 39 ? -11.898 2.33 -10.562 1 94.38 39 PRO B C 1
ATOM 1511 O O . PRO B 1 39 ? -12.867 3.064 -10.773 1 94.38 39 PRO B O 1
ATOM 1514 N N . ASP B 1 40 ? -11.57 1.872 -9.406 1 93.12 40 ASP B N 1
ATOM 1515 C CA . ASP B 1 40 ? -12.047 2.516 -8.188 1 93.12 40 ASP B CA 1
ATOM 1516 C C . ASP B 1 40 ? -10.898 3.203 -7.445 1 93.12 40 ASP B C 1
ATOM 1518 O O . ASP B 1 40 ? -9.797 3.314 -7.973 1 93.12 40 ASP B O 1
ATOM 1522 N N . GLY B 1 41 ? -11.156 3.736 -6.312 1 92.75 41 GLY B N 1
ATOM 1523 C CA . GLY B 1 41 ? -10.156 4.465 -5.555 1 92.75 41 GLY B CA 1
ATOM 1524 C C . GLY B 1 41 ? -8.953 3.621 -5.191 1 92.75 41 GLY B C 1
ATOM 1525 O O . GLY B 1 41 ? -7.816 4.105 -5.215 1 92.75 41 GLY B O 1
ATOM 1526 N N . GLN B 1 42 ? -9.172 2.359 -4.859 1 91.19 42 GLN B N 1
ATOM 1527 C CA . GLN B 1 42 ? -8.094 1.468 -4.453 1 91.19 42 GLN B CA 1
ATOM 1528 C C . GLN B 1 42 ? -7.09 1.262 -5.586 1 91.19 42 GLN B C 1
ATOM 1530 O O . GLN B 1 42 ? -5.887 1.162 -5.348 1 91.19 42 GLN B O 1
ATOM 1535 N N . MET B 1 43 ? -7.59 1.224 -6.789 1 94.06 43 MET B N 1
ATOM 1536 C CA . MET B 1 43 ? -6.723 1.044 -7.949 1 94.06 43 MET B CA 1
ATOM 1537 C C . MET B 1 43 ? -5.758 2.217 -8.094 1 94.06 43 MET B C 1
ATOM 1539 O O . MET B 1 43 ? -4.582 2.023 -8.414 1 94.06 43 MET B O 1
ATOM 1543 N N . PHE B 1 44 ? -6.238 3.334 -7.793 1 95.5 44 PHE B N 1
ATOM 1544 C CA . PHE B 1 44 ? -5.398 4.516 -7.945 1 95.5 44 PHE B CA 1
ATOM 1545 C C . PHE B 1 44 ? -4.293 4.531 -6.898 1 95.5 44 PHE B C 1
ATOM 1547 O O . PHE B 1 44 ? -3.193 5.027 -7.152 1 95.5 44 PHE B O 1
ATOM 1554 N N . ILE B 1 45 ? -4.516 3.967 -5.781 1 92.81 45 ILE B N 1
ATOM 1555 C CA . ILE B 1 45 ? -3.447 3.818 -4.797 1 92.81 45 ILE B CA 1
ATOM 1556 C C . ILE B 1 45 ? -2.326 2.963 -5.379 1 92.81 45 ILE B C 1
ATOM 1558 O O . ILE B 1 45 ? -1.146 3.287 -5.227 1 92.81 45 ILE B O 1
ATOM 1562 N N . GLY B 1 46 ? -2.719 1.908 -6.02 1 93.81 46 GLY B N 1
ATOM 1563 C CA . GLY B 1 46 ? -1.732 1.077 -6.691 1 93.81 46 GLY B CA 1
ATOM 1564 C C . GLY B 1 46 ? -0.973 1.812 -7.777 1 93.81 46 GLY B C 1
ATOM 1565 O O . GLY B 1 46 ? 0.245 1.669 -7.898 1 93.81 46 GLY B O 1
ATOM 1566 N N . ILE B 1 47 ? -1.652 2.586 -8.523 1 95.38 47 ILE B N 1
ATOM 1567 C CA . ILE B 1 47 ? -1.063 3.338 -9.625 1 95.38 47 ILE B CA 1
ATOM 1568 C C . ILE B 1 47 ? -0.066 4.355 -9.078 1 95.38 47 ILE B C 1
ATOM 1570 O O . ILE B 1 47 ? 1.023 4.523 -9.633 1 95.38 47 ILE B O 1
ATOM 1574 N N . PHE B 1 48 ? -0.395 4.977 -8 1 94.94 48 PHE B N 1
ATOM 1575 C CA . PHE B 1 48 ? 0.5 5.957 -7.398 1 94.94 48 PHE B CA 1
ATOM 1576 C C . PHE B 1 48 ? 1.78 5.293 -6.906 1 94.94 48 PHE B C 1
ATOM 1578 O O . PHE B 1 48 ? 2.869 5.855 -7.039 1 94.94 48 PHE B O 1
ATOM 1585 N N . ASN B 1 49 ? 1.634 4.129 -6.383 1 93.38 49 ASN B N 1
ATOM 1586 C CA . ASN B 1 49 ? 2.797 3.373 -5.93 1 93.38 49 ASN B CA 1
ATOM 1587 C C . ASN B 1 49 ? 3.701 2.986 -7.098 1 93.38 49 ASN B C 1
ATOM 1589 O O . ASN B 1 49 ? 4.918 2.895 -6.941 1 93.38 49 ASN B O 1
ATOM 1593 N N . ALA B 1 50 ? 3.086 2.852 -8.211 1 94.94 50 ALA B N 1
ATOM 1594 C CA . ALA B 1 50 ? 3.846 2.449 -9.391 1 94.94 50 ALA B CA 1
ATOM 1595 C C . ALA B 1 50 ? 4.531 3.648 -10.039 1 94.94 50 ALA B C 1
ATOM 1597 O O . ALA B 1 50 ? 5.457 3.486 -10.844 1 94.94 50 ALA B O 1
ATOM 1598 N N . CYS B 1 51 ? 4.047 4.836 -9.773 1 93.31 51 CYS B N 1
ATOM 1599 C CA . CYS B 1 51 ? 4.621 6.062 -10.312 1 93.31 51 CYS B CA 1
ATOM 1600 C C . CYS B 1 51 ? 5.668 6.637 -9.367 1 93.31 51 CYS B C 1
ATOM 1602 O O . CYS B 1 51 ? 5.621 7.824 -9.031 1 93.31 51 CYS B O 1
ATOM 1604 N N . SER B 1 52 ? 6.656 5.836 -8.938 1 83.69 52 SER B N 1
ATOM 1605 C CA . SER B 1 52 ? 7.609 6.219 -7.898 1 83.69 52 SER B CA 1
ATOM 1606 C C . SER B 1 52 ? 8.938 6.66 -8.5 1 83.69 52 SER B C 1
ATOM 1608 O O . SER B 1 52 ? 9.75 7.293 -7.828 1 83.69 52 SER B O 1
ATOM 1610 N N . MET B 1 53 ? 9.078 6.441 -9.734 1 86.25 53 MET B N 1
ATOM 1611 C CA . MET B 1 53 ? 10.328 6.836 -10.383 1 86.25 53 MET B CA 1
ATOM 1612 C C . MET B 1 53 ? 10.211 8.242 -10.961 1 86.25 53 MET B C 1
ATOM 1614 O O . MET B 1 53 ? 9.117 8.688 -11.328 1 86.25 53 MET B O 1
ATOM 1618 N N . PRO B 1 54 ? 11.328 8.961 -10.961 1 82.75 54 PRO B N 1
ATOM 1619 C CA . PRO B 1 54 ? 11.305 10.336 -11.445 1 82.75 54 PRO B CA 1
ATOM 1620 C C . PRO B 1 54 ? 10.625 10.477 -12.812 1 82.75 54 PRO B C 1
ATOM 1622 O O . PRO B 1 54 ? 9.922 11.461 -13.055 1 82.75 54 PRO B O 1
ATOM 1625 N N . GLY B 1 55 ? 10.75 9.586 -13.695 1 85.81 55 GLY B N 1
ATOM 1626 C CA . GLY B 1 55 ? 10.148 9.656 -15.016 1 85.81 55 GLY B CA 1
ATOM 1627 C C . GLY B 1 55 ? 8.656 9.383 -15.016 1 85.81 55 GLY B C 1
ATOM 1628 O O . GLY B 1 55 ? 7.961 9.688 -15.984 1 85.81 55 GLY B O 1
ATOM 1629 N N . ASP B 1 56 ? 8.094 8.992 -13.867 1 91.75 56 ASP B N 1
ATOM 1630 C CA . ASP B 1 56 ? 6.699 8.555 -13.82 1 91.75 56 ASP B CA 1
ATOM 1631 C C . ASP B 1 56 ? 5.871 9.469 -12.922 1 91.75 56 ASP B C 1
ATOM 1633 O O . ASP B 1 56 ? 4.645 9.344 -12.859 1 91.75 56 ASP B O 1
ATOM 1637 N N . ILE B 1 57 ? 6.461 10.438 -12.312 1 88.94 57 ILE B N 1
ATOM 1638 C CA . ILE B 1 57 ? 5.797 11.258 -11.305 1 88.94 57 ILE B CA 1
ATOM 1639 C C . ILE B 1 57 ? 4.723 12.117 -11.969 1 88.94 57 ILE B C 1
ATOM 1641 O O . ILE B 1 57 ? 3.607 12.234 -11.453 1 88.94 57 ILE B O 1
ATOM 1645 N N . ASP B 1 58 ? 5.094 12.703 -13.102 1 88.94 58 ASP B N 1
ATOM 1646 C CA . ASP B 1 58 ? 4.113 13.508 -13.828 1 88.94 58 ASP B CA 1
ATOM 1647 C C . ASP B 1 58 ? 2.887 12.68 -14.195 1 88.94 58 ASP B C 1
ATOM 1649 O O . ASP B 1 58 ? 1.756 13.156 -14.109 1 88.94 58 ASP B O 1
ATOM 1653 N N . GLU B 1 59 ? 3.158 11.516 -14.555 1 92.81 59 GLU B N 1
ATOM 1654 C CA . GLU B 1 59 ? 2.057 10.609 -14.867 1 92.81 59 GLU B CA 1
ATOM 1655 C C . GLU B 1 59 ? 1.19 10.359 -13.633 1 92.81 59 GLU B C 1
ATOM 1657 O O . GLU B 1 59 ? -0.037 10.305 -13.734 1 92.81 59 GLU B O 1
ATOM 1662 N N . GLY B 1 60 ? 1.791 10.133 -12.516 1 93.56 60 GLY B N 1
ATOM 1663 C CA . GLY B 1 60 ? 1.062 9.961 -11.273 1 93.56 60 GLY B CA 1
ATOM 1664 C C . GLY B 1 60 ? 0.162 11.141 -10.945 1 93.56 60 GLY B C 1
ATOM 1665 O O . GLY B 1 60 ? -0.991 10.953 -10.547 1 93.56 60 GLY B O 1
ATOM 1666 N N . ILE B 1 61 ? 0.656 12.273 -11.203 1 89.44 61 ILE B N 1
ATOM 1667 C CA . ILE B 1 61 ? -0.101 13.492 -10.93 1 89.44 61 ILE B CA 1
ATOM 1668 C C . ILE B 1 61 ? -1.299 13.57 -11.875 1 89.44 61 ILE B C 1
ATOM 1670 O O . ILE B 1 61 ? -2.4 13.938 -11.461 1 89.44 61 ILE B O 1
ATOM 1674 N N . LEU B 1 62 ? -1.115 13.219 -13.031 1 93 62 LEU B N 1
ATOM 1675 C CA . LEU B 1 62 ? -2.205 13.203 -14 1 93 62 LEU B CA 1
ATOM 1676 C C . LEU B 1 62 ? -3.271 12.188 -13.609 1 93 62 LEU B C 1
ATOM 1678 O O . LEU B 1 62 ? -4.469 12.453 -13.75 1 93 62 LEU B O 1
ATOM 1682 N N . HIS B 1 63 ? -2.822 11.086 -13.148 1 94.44 63 HIS B N 1
ATOM 1683 C CA . HIS B 1 63 ? -3.771 10.078 -12.695 1 94.44 63 HIS B CA 1
ATOM 1684 C C . HIS B 1 63 ? -4.598 10.578 -11.523 1 94.44 63 HIS B C 1
ATOM 1686 O O . HIS B 1 63 ? -5.797 10.297 -11.43 1 94.44 63 HIS B O 1
ATOM 1692 N N . PHE B 1 64 ? -3.963 11.305 -10.648 1 92.62 64 PHE B N 1
ATOM 1693 C CA . PHE B 1 64 ? -4.695 11.867 -9.516 1 92.62 64 PHE B CA 1
ATOM 1694 C C . PHE B 1 64 ? -5.805 12.797 -10 1 92.62 64 PHE B C 1
ATOM 1696 O O . PHE B 1 64 ? -6.941 12.711 -9.531 1 92.62 64 PHE B O 1
ATOM 1703 N N . GLN B 1 65 ? -5.484 13.562 -10.945 1 91.69 65 GLN B N 1
ATOM 1704 C CA . GLN B 1 65 ? -6.469 14.492 -11.492 1 91.69 65 GLN B CA 1
ATOM 1705 C C . GLN B 1 65 ? -7.59 13.742 -12.211 1 91.69 65 GLN B C 1
ATOM 1707 O O . GLN B 1 65 ? -8.742 14.164 -12.18 1 91.69 65 GLN B O 1
ATOM 1712 N N . SER B 1 66 ? -7.242 12.695 -12.75 1 94.44 66 SER B N 1
ATOM 1713 C CA . SER B 1 66 ? -8.195 11.945 -13.547 1 94.44 66 SER B CA 1
ATOM 1714 C C . SER B 1 66 ? -9.211 11.227 -12.664 1 94.44 66 SER B C 1
ATOM 1716 O O . SER B 1 66 ? -10.273 10.812 -13.133 1 94.44 66 SER B O 1
ATOM 1718 N N . MET B 1 67 ? -8.906 11 -11.391 1 95.25 67 MET B N 1
ATOM 1719 C CA . MET B 1 67 ? -9.797 10.258 -10.508 1 95.25 67 MET B CA 1
ATOM 1720 C C . MET B 1 67 ? -11.203 10.844 -10.539 1 95.25 67 MET B C 1
ATOM 1722 O O . MET B 1 67 ? -12.172 10.125 -10.781 1 95.25 67 MET B O 1
ATOM 1726 N N . ASN B 1 68 ? -11.258 12.141 -10.297 1 94.5 68 ASN B N 1
ATOM 1727 C CA . ASN B 1 68 ? -12.562 12.789 -10.289 1 94.5 68 ASN B CA 1
ATOM 1728 C C . ASN B 1 68 ? -13.031 13.125 -11.703 1 94.5 68 ASN B C 1
ATOM 1730 O O . ASN B 1 68 ? -14.164 12.805 -12.078 1 94.5 68 ASN B O 1
ATOM 1734 N N . LYS B 1 69 ? -12.195 13.617 -12.477 1 95.94 69 LYS B N 1
ATOM 1735 C CA . LYS B 1 69 ? -12.523 14.125 -13.805 1 95.94 69 LYS B CA 1
ATOM 1736 C C . LYS B 1 69 ? -13.07 13.016 -14.703 1 95.94 69 LYS B C 1
ATOM 1738 O O . LYS B 1 69 ? -14.102 13.188 -15.352 1 95.94 69 LYS B O 1
ATOM 1743 N N . ASP B 1 70 ? -12.391 11.883 -14.695 1 94.69 70 ASP B N 1
ATOM 1744 C CA . ASP B 1 70 ? -12.703 10.836 -15.656 1 94.69 70 ASP B CA 1
ATOM 1745 C C . ASP B 1 70 ? -13.586 9.758 -15.023 1 94.69 70 ASP B C 1
ATOM 1747 O O . ASP B 1 70 ? -14.367 9.102 -15.711 1 94.69 70 ASP B O 1
ATOM 1751 N N . TYR B 1 71 ? -13.484 9.625 -13.688 1 95.62 71 TYR B N 1
ATOM 1752 C CA . TYR B 1 71 ? -14.133 8.453 -13.117 1 95.62 71 TYR B CA 1
ATOM 1753 C C . TYR B 1 71 ? -15.094 8.852 -12.008 1 95.62 71 TYR B C 1
ATOM 1755 O O . TYR B 1 71 ? -15.766 7.992 -11.422 1 95.62 71 TYR B O 1
ATOM 1763 N N . GLY B 1 72 ? -15.125 10.102 -11.641 1 96.25 72 GLY B N 1
ATOM 1764 C CA . GLY B 1 72 ? -16.047 10.57 -10.609 1 96.25 72 GLY B CA 1
ATOM 1765 C C . GLY B 1 72 ? -15.672 10.102 -9.219 1 96.25 72 GLY B C 1
ATOM 1766 O O . GLY B 1 72 ? -16.516 10.039 -8.328 1 96.25 72 GLY B O 1
ATOM 1767 N N . ILE B 1 73 ? -14.445 9.719 -9.023 1 95.31 73 ILE B N 1
ATOM 1768 C CA . ILE B 1 73 ? -13.977 9.227 -7.734 1 95.31 73 ILE B CA 1
ATOM 1769 C C . ILE B 1 73 ? -13.492 10.398 -6.879 1 95.31 73 ILE B C 1
ATOM 1771 O O . ILE B 1 73 ? -12.617 11.156 -7.297 1 95.31 73 ILE B O 1
ATOM 1775 N N . VAL B 1 74 ? -14.062 10.523 -5.707 1 90.69 74 VAL B N 1
ATOM 1776 C CA . VAL B 1 74 ? -13.609 11.539 -4.766 1 90.69 74 VAL B CA 1
ATOM 1777 C C . VAL B 1 74 ? -12.367 11.047 -4.027 1 90.69 74 VAL B C 1
ATOM 1779 O O . VAL B 1 74 ? -12.391 9.992 -3.393 1 90.69 74 VAL B O 1
ATOM 1782 N N . PRO B 1 75 ? -11.297 11.766 -4.121 1 90.75 75 PRO B N 1
ATOM 1783 C CA . PRO B 1 75 ? -10.078 11.336 -3.42 1 90.75 75 PRO B CA 1
ATOM 1784 C C . PRO B 1 75 ? -10.266 11.289 -1.904 1 90.75 75 PRO B C 1
ATOM 1786 O O . PRO B 1 75 ? -10.914 12.164 -1.329 1 90.75 75 PRO B O 1
ATOM 1789 N N . SER B 1 76 ? -9.742 10.25 -1.317 1 88.38 76 SER B N 1
ATOM 1790 C CA . SER B 1 76 ? -9.711 10.102 0.134 1 88.38 76 SER B CA 1
ATOM 1791 C C . SER B 1 76 ? -8.383 10.594 0.71 1 88.38 76 SER B C 1
ATOM 1793 O O . SER B 1 76 ? -7.52 11.062 -0.029 1 88.38 76 SER B O 1
ATOM 1795 N N . LEU B 1 77 ? -8.281 10.523 2.062 1 87.5 77 LEU B N 1
ATOM 1796 C CA . LEU B 1 77 ? -7.039 10.891 2.732 1 87.5 77 LEU B CA 1
ATOM 1797 C C . LEU B 1 77 ? -5.871 10.062 2.205 1 87.5 77 LEU B C 1
ATOM 1799 O O . LEU B 1 77 ? -4.762 10.586 2.037 1 87.5 77 LEU B O 1
ATOM 1803 N N . THR B 1 78 ? -6.16 8.852 1.916 1 90.06 78 THR B N 1
ATOM 1804 C CA . THR B 1 78 ? -5.117 7.977 1.395 1 90.06 78 THR B CA 1
ATOM 1805 C C . THR B 1 78 ? -4.605 8.484 0.05 1 90.06 78 THR B C 1
ATOM 1807 O O . THR B 1 78 ? -3.398 8.477 -0.203 1 90.06 78 THR B O 1
ATOM 1810 N N . HIS B 1 79 ? -5.488 8.898 -0.781 1 92.06 79 HIS B N 1
ATOM 1811 C CA . HIS B 1 79 ? -5.105 9.422 -2.086 1 92.06 79 HIS B CA 1
ATOM 1812 C C . HIS B 1 79 ? -4.301 10.711 -1.945 1 92.06 79 HIS B C 1
ATOM 1814 O O . HIS B 1 79 ? -3.33 10.93 -2.674 1 92.06 79 HIS B O 1
ATOM 1820 N N . PHE B 1 80 ? -4.699 11.445 -1.048 1 88.31 80 PHE B N 1
ATOM 1821 C CA . PHE B 1 80 ? -3.992 12.695 -0.814 1 88.31 80 PHE B CA 1
ATOM 1822 C C . PHE B 1 80 ? -2.57 12.438 -0.33 1 88.31 80 PHE B C 1
ATOM 1824 O O . PHE B 1 80 ? -1.624 13.078 -0.786 1 88.31 80 PHE B O 1
ATOM 1831 N N . PHE B 1 81 ? -2.371 11.555 0.587 1 90.44 81 PHE B N 1
ATOM 1832 C CA . PHE B 1 81 ? -1.039 11.188 1.053 1 90.44 81 PHE B CA 1
ATOM 1833 C C . PHE B 1 81 ? -0.183 10.68 -0.101 1 90.44 81 PHE B C 1
ATOM 1835 O O . PHE B 1 81 ? 1.01 10.977 -0.176 1 90.44 81 PHE B O 1
ATOM 1842 N N . SER B 1 82 ? -0.779 9.93 -0.95 1 91.44 82 SER B N 1
ATOM 1843 C CA . SER B 1 82 ? -0.047 9.391 -2.092 1 91.44 82 SER B CA 1
ATOM 1844 C C . SER B 1 82 ? 0.372 10.5 -3.053 1 91.44 82 SER B C 1
ATOM 1846 O O . SER B 1 82 ? 1.452 10.445 -3.645 1 91.44 82 SER B O 1
ATOM 1848 N N . GLU B 1 83 ? -0.543 11.414 -3.27 1 89.25 83 GLU B N 1
ATOM 1849 C CA . GLU B 1 83 ? -0.201 12.555 -4.109 1 89.25 83 GLU B CA 1
ATOM 1850 C C . GLU B 1 83 ? 0.956 13.352 -3.512 1 89.25 83 GLU B C 1
ATOM 1852 O O . GLU B 1 83 ? 1.873 13.758 -4.23 1 89.25 83 GLU B O 1
ATOM 1857 N N . VAL B 1 84 ? 0.931 13.617 -2.236 1 88.38 84 VAL B N 1
ATOM 1858 C CA . VAL B 1 84 ? 2 14.344 -1.561 1 88.38 84 VAL B CA 1
ATOM 1859 C C . VAL B 1 84 ? 3.311 13.57 -1.685 1 88.38 84 VAL B C 1
ATOM 1861 O O . VAL B 1 84 ? 4.367 14.164 -1.92 1 88.38 84 VAL B O 1
ATOM 1864 N N . ASP B 1 85 ? 3.254 12.289 -1.551 1 90.44 85 ASP B N 1
ATOM 1865 C CA . ASP B 1 85 ? 4.426 11.43 -1.694 1 90.44 85 ASP B CA 1
ATOM 1866 C C . ASP B 1 85 ? 5.055 11.594 -3.078 1 90.44 85 ASP B C 1
ATOM 1868 O O . ASP B 1 85 ? 6.277 11.711 -3.201 1 90.44 85 ASP B O 1
ATOM 1872 N N . LEU B 1 86 ? 4.18 11.695 -4.086 1 88.81 86 LEU B N 1
ATOM 1873 C CA . LEU B 1 86 ? 4.648 11.867 -5.457 1 88.81 86 LEU B CA 1
ATOM 1874 C C . LEU B 1 86 ? 5.312 13.227 -5.637 1 88.81 86 LEU B C 1
ATOM 1876 O O . LEU B 1 86 ? 6.41 13.32 -6.191 1 88.81 86 LEU B O 1
ATOM 1880 N N . ILE B 1 87 ? 4.668 14.211 -5.113 1 85.19 87 ILE B N 1
ATOM 1881 C CA . ILE B 1 87 ? 5.117 15.586 -5.312 1 85.19 87 ILE B CA 1
ATOM 1882 C C . ILE B 1 87 ? 6.41 15.828 -4.543 1 85.19 87 ILE B C 1
ATOM 1884 O O . ILE B 1 87 ? 7.34 16.453 -5.051 1 85.19 87 ILE B O 1
ATOM 1888 N N . CYS B 1 88 ? 6.5 15.297 -3.361 1 84.88 88 CYS B N 1
ATOM 1889 C CA . CYS B 1 88 ? 7.695 15.461 -2.543 1 84.88 88 CYS B CA 1
ATOM 1890 C C . CYS B 1 88 ? 8.883 14.742 -3.166 1 84.88 88 CYS B C 1
ATOM 1892 O O . CYS B 1 88 ? 10.023 15.211 -3.074 1 84.88 88 CYS B O 1
ATOM 1894 N N . SER B 1 89 ? 8.641 13.727 -3.861 1 79.56 89 SER B N 1
ATOM 1895 C CA . SER B 1 89 ? 9.703 12.953 -4.488 1 79.56 89 SER B CA 1
ATOM 1896 C C . SER B 1 89 ? 10.273 13.672 -5.703 1 79.56 89 SER B C 1
ATOM 1898 O O . SER B 1 89 ? 11.406 13.422 -6.109 1 79.56 89 SER B O 1
ATOM 1900 N N . ASN B 1 90 ? 9.422 14.516 -6.238 1 76.75 90 ASN B N 1
ATOM 1901 C CA . ASN B 1 90 ? 9.844 15.234 -7.438 1 76.75 90 ASN B CA 1
ATOM 1902 C C . ASN B 1 90 ? 10.422 16.609 -7.098 1 76.75 90 ASN B C 1
ATOM 1904 O O . ASN B 1 90 ? 10.828 17.344 -7.988 1 76.75 90 ASN B O 1
ATOM 1908 N N . GLY B 1 91 ? 10.516 16.906 -5.914 1 67.5 91 GLY B N 1
ATOM 1909 C CA . GLY B 1 91 ? 11.07 18.188 -5.496 1 67.5 91 GLY B CA 1
ATOM 1910 C C . GLY B 1 91 ? 10.148 19.359 -5.77 1 67.5 91 GLY B C 1
ATOM 1911 O O . GLY B 1 91 ? 10.586 20.516 -5.797 1 67.5 91 GLY B O 1
ATOM 1912 N N . HIS B 1 92 ? 8.875 19.094 -6.191 1 62.81 92 HIS B N 1
ATOM 1913 C CA . HIS B 1 92 ? 7.93 20.172 -6.445 1 62.81 92 HIS B CA 1
ATOM 1914 C C . HIS B 1 92 ? 7.359 20.719 -5.141 1 62.81 92 HIS B C 1
ATOM 1916 O O . HIS B 1 92 ? 6.223 20.422 -4.773 1 62.81 92 HIS B O 1
ATOM 1922 N N . LEU B 1 93 ? 7.996 21.453 -4.371 1 58.19 93 LEU B N 1
ATOM 1923 C CA . LEU B 1 93 ? 7.766 21.922 -3.006 1 58.19 93 LEU B CA 1
ATOM 1924 C C . LEU B 1 93 ? 6.578 22.875 -2.947 1 58.19 93 LEU B C 1
ATOM 1926 O O . LEU B 1 93 ? 5.746 22.781 -2.041 1 58.19 93 LEU B O 1
ATOM 1930 N N . ASP B 1 94 ? 6.5 23.703 -3.82 1 58.22 94 ASP B N 1
ATOM 1931 C CA . ASP B 1 94 ? 5.566 24.812 -3.676 1 58.22 94 ASP B CA 1
ATOM 1932 C C . ASP B 1 94 ? 4.129 24.359 -3.896 1 58.22 94 ASP B C 1
ATOM 1934 O O . ASP B 1 94 ? 3.223 24.766 -3.162 1 58.22 94 ASP B O 1
ATOM 1938 N N . ALA B 1 95 ? 3.793 23.703 -4.758 1 54.31 95 ALA B N 1
ATOM 1939 C CA . ALA B 1 95 ? 2.445 23.297 -5.145 1 54.31 95 ALA B CA 1
ATOM 1940 C C . ALA B 1 95 ? 1.825 22.375 -4.094 1 54.31 95 ALA B C 1
ATOM 1942 O O . ALA B 1 95 ? 0.613 22.406 -3.871 1 54.31 95 ALA B O 1
ATOM 1943 N N . THR B 1 96 ? 2.562 21.766 -3.209 1 58.97 96 THR B N 1
ATOM 1944 C CA . THR B 1 96 ? 2.115 20.719 -2.293 1 58.97 96 THR B CA 1
ATOM 1945 C C . THR B 1 96 ? 1.373 21.328 -1.105 1 58.97 96 THR B C 1
ATOM 1947 O O . THR B 1 96 ? 0.322 20.828 -0.703 1 58.97 96 THR B O 1
ATOM 1950 N N . PHE B 1 97 ? 1.728 22.516 -0.775 1 59.03 97 PHE B N 1
ATOM 1951 C CA . PHE B 1 97 ? 1.18 23.047 0.469 1 59.03 97 PHE B CA 1
ATOM 1952 C C . PHE B 1 97 ? -0.273 23.469 0.285 1 59.03 97 PHE B C 1
ATOM 1954 O O . PHE B 1 97 ? -1.109 23.234 1.16 1 59.03 97 PHE B O 1
ATOM 1961 N N . GLU B 1 98 ? -0.459 24.078 -0.751 1 61.19 98 GLU B N 1
ATOM 1962 C CA . GLU B 1 98 ? -1.833 24.531 -0.955 1 61.19 98 GLU B CA 1
ATOM 1963 C C . GLU B 1 98 ? -2.801 23.359 -0.978 1 61.19 98 GLU B C 1
ATOM 1965 O O . GLU B 1 98 ? -3.912 23.453 -0.452 1 61.19 98 GLU B O 1
ATOM 1970 N N . PHE B 1 99 ? -2.35 22.391 -1.344 1 58.62 99 PHE B N 1
ATOM 1971 C CA . PHE B 1 99 ? -3.193 21.203 -1.504 1 58.62 99 PHE B CA 1
ATOM 1972 C C . PHE B 1 99 ? -3.51 20.578 -0.152 1 58.62 99 PHE B C 1
ATOM 1974 O O . PHE B 1 99 ? -4.66 20.234 0.12 1 58.62 99 PHE B O 1
ATOM 1981 N N . VAL B 1 100 ? -2.576 20.641 0.736 1 64.69 100 VAL B N 1
ATOM 1982 C CA . VAL B 1 100 ? -2.746 19.938 2.008 1 64.69 100 VAL B CA 1
ATOM 1983 C C . VAL B 1 100 ? -3.773 20.672 2.865 1 64.69 100 VAL B C 1
ATOM 1985 O O . VAL B 1 100 ? -4.664 20.047 3.449 1 64.69 100 VAL B O 1
ATOM 1988 N N . GLU B 1 101 ? -3.682 21.859 2.818 1 63.41 101 GLU B N 1
ATOM 1989 C CA . GLU B 1 101 ? -4.551 22.641 3.689 1 63.41 101 GLU B CA 1
ATOM 1990 C C . GLU B 1 101 ? -5.992 22.641 3.186 1 63.41 101 GLU B C 1
ATOM 1992 O O . GLU B 1 101 ? -6.934 22.625 3.98 1 63.41 101 GLU B O 1
ATOM 1997 N N . LYS B 1 102 ? -6.047 22.688 2.031 1 64.25 102 LYS B N 1
ATOM 1998 C CA . LYS B 1 102 ? -7.379 22.734 1.43 1 64.25 102 LYS B CA 1
ATOM 1999 C C . LYS B 1 102 ? -8.086 21.391 1.552 1 64.25 102 LYS B C 1
ATOM 2001 O O . LYS B 1 102 ? -9.312 21.344 1.679 1 64.25 102 LYS B O 1
ATOM 2006 N N . LYS B 1 103 ? -7.312 20.438 1.64 1 68.25 103 LYS B N 1
ATOM 2007 C CA . LYS B 1 103 ? -7.922 19.125 1.503 1 68.25 103 LYS B CA 1
ATOM 2008 C C . LYS B 1 103 ? -8.211 18.5 2.869 1 68.25 103 LYS B C 1
ATOM 2010 O O . LYS B 1 103 ? -9.18 17.766 3.027 1 68.25 103 LYS B O 1
ATOM 2015 N N . LEU B 1 104 ? -7.344 18.969 3.705 1 71.62 104 LEU B N 1
ATOM 2016 C CA . LEU B 1 104 ? -7.504 18.297 4.984 1 71.62 104 LEU B CA 1
ATOM 2017 C C . LEU B 1 104 ? -8.367 19.125 5.938 1 71.62 104 LEU B C 1
ATOM 2019 O O . LEU B 1 104 ? -8.109 20.312 6.137 1 71.62 104 LEU B O 1
ATOM 2023 N N . VAL B 1 105 ? -9.516 18.625 6.141 1 72.81 105 VAL B N 1
ATOM 2024 C CA . VAL B 1 105 ? -10.391 19.281 7.102 1 72.81 105 VAL B CA 1
ATOM 2025 C C . VAL B 1 105 ? -10.07 18.797 8.516 1 72.81 105 VAL B C 1
ATOM 2027 O O . VAL B 1 105 ? -10.43 17.688 8.891 1 72.81 105 VAL B O 1
ATOM 2030 N N . GLU B 1 106 ? -9.531 19.656 9.359 1 78 106 GL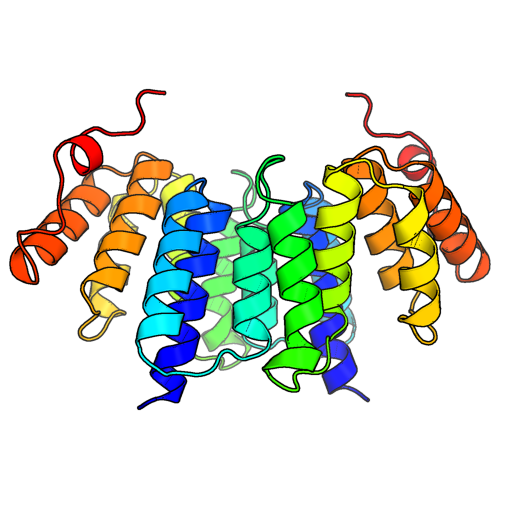U B N 1
ATOM 2031 C CA . GLU B 1 106 ? -9.203 19.469 10.773 1 78 106 GLU B CA 1
ATOM 2032 C C . GLU B 1 106 ? -8.492 18.141 11 1 78 106 GLU B C 1
ATOM 2034 O O . GLU B 1 106 ? -8.961 17.297 11.781 1 78 106 GLU B O 1
ATOM 2039 N N . PRO B 1 107 ? -7.395 17.953 10.508 1 85.38 107 PRO B N 1
ATOM 2040 C CA . PRO B 1 107 ? -6.648 16.719 10.734 1 85.38 107 PRO B CA 1
ATOM 2041 C C . PRO B 1 107 ? -6.133 16.594 12.164 1 85.38 107 PRO B C 1
ATOM 2043 O O . PRO B 1 107 ? -5.824 17.594 12.805 1 85.38 107 PRO B O 1
ATOM 2046 N N . SER B 1 108 ? -6.148 15.359 12.648 1 85.81 108 SER B N 1
ATOM 2047 C CA . SER B 1 108 ? -5.555 15.094 13.953 1 85.81 108 SER B CA 1
ATOM 2048 C C . SER B 1 108 ? -4.047 15.328 13.93 1 85.81 108 SER B C 1
ATOM 2050 O O . SER B 1 108 ? -3.445 15.438 12.859 1 85.81 108 SER B O 1
ATOM 2052 N N . VAL B 1 109 ? -3.488 15.352 15.07 1 90 109 VAL B N 1
ATOM 2053 C CA . VAL B 1 109 ? -2.053 15.578 15.219 1 90 109 VAL B CA 1
ATOM 2054 C C . VAL B 1 109 ? -1.283 14.438 14.562 1 90 109 VAL B C 1
ATOM 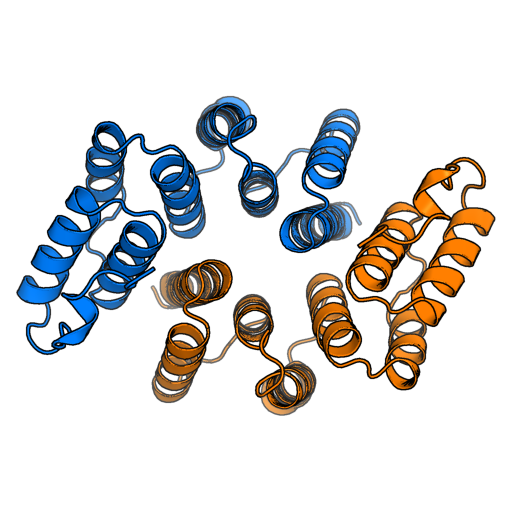2056 O O . VAL B 1 109 ? -0.22 14.648 13.977 1 90 109 VAL B O 1
ATOM 2059 N N . ASP B 1 110 ? -1.834 13.242 14.633 1 90.31 110 ASP B N 1
ATOM 2060 C CA . ASP B 1 110 ? -1.177 12.086 14.031 1 90.31 110 ASP B CA 1
ATOM 2061 C C . ASP B 1 110 ? -1.083 12.242 12.516 1 90.31 110 ASP B C 1
ATOM 2063 O O . ASP B 1 110 ? -0.112 11.797 11.898 1 90.31 110 ASP B O 1
ATOM 2067 N N . VAL B 1 111 ? -2.061 12.852 11.961 1 91 111 VAL B N 1
ATOM 2068 C CA . VAL B 1 111 ? -2.076 13.07 10.523 1 91 111 VAL B CA 1
ATOM 2069 C C . VAL B 1 111 ? -0.991 14.078 10.141 1 91 111 VAL B C 1
ATOM 2071 O O . VAL B 1 111 ? -0.198 13.828 9.227 1 91 111 VAL B O 1
ATOM 2074 N N . TRP B 1 112 ? -0.878 15.133 10.875 1 90.5 112 TRP B N 1
ATOM 2075 C CA . TRP B 1 112 ? 0.135 16.156 10.617 1 90.5 112 TRP B CA 1
ATOM 2076 C C . TRP B 1 112 ? 1.537 15.594 10.828 1 90.5 112 TRP B C 1
ATOM 2078 O O . TRP B 1 112 ? 2.459 15.898 10.07 1 90.5 112 TRP B O 1
ATOM 2088 N N . GLU B 1 113 ? 1.637 14.867 11.812 1 92.38 113 GLU B N 1
ATOM 2089 C CA . GLU B 1 113 ? 2.932 14.258 12.094 1 92.38 113 GLU B CA 1
ATOM 2090 C C . GLU B 1 113 ? 3.344 13.289 10.992 1 92.38 113 GLU B C 1
ATOM 2092 O O . GLU B 1 113 ? 4.512 13.242 10.602 1 92.38 113 GLU B O 1
ATOM 2097 N N . THR B 1 114 ? 2.389 12.547 10.555 1 93.12 114 THR B N 1
ATOM 2098 C CA . THR B 1 114 ? 2.656 11.617 9.461 1 93.12 114 THR B CA 1
ATOM 2099 C C . THR B 1 114 ? 3.049 12.367 8.195 1 93.12 114 THR B C 1
ATOM 2101 O O . THR B 1 114 ? 4.008 11.992 7.516 1 93.12 114 THR B O 1
ATOM 2104 N N . LEU B 1 115 ? 2.342 13.445 7.941 1 91.19 115 LEU B N 1
ATOM 2105 C CA . LEU B 1 115 ? 2.682 14.281 6.793 1 91.19 115 LEU B CA 1
ATOM 2106 C C . LEU B 1 115 ? 4.07 14.891 6.957 1 91.19 115 LEU B C 1
ATOM 2108 O O . LEU B 1 115 ? 4.84 14.961 5.996 1 91.19 115 LEU B O 1
ATOM 2112 N N . MET B 1 116 ? 4.363 15.305 8.086 1 92 116 MET B N 1
ATOM 2113 C CA . MET B 1 116 ? 5.672 15.875 8.398 1 92 116 MET B CA 1
ATOM 2114 C C . MET B 1 116 ? 6.781 14.875 8.094 1 92 116 MET B C 1
ATOM 2116 O O . MET B 1 116 ? 7.77 15.219 7.441 1 92 116 MET B O 1
ATOM 2120 N N . ASN B 1 117 ? 6.652 13.68 8.562 1 93.56 117 ASN B N 1
ATOM 2121 C CA . ASN B 1 117 ? 7.648 12.633 8.367 1 93.56 117 ASN B CA 1
ATOM 2122 C C . ASN B 1 117 ? 7.809 12.281 6.891 1 93.56 117 ASN B C 1
ATOM 2124 O O . ASN B 1 117 ? 8.93 12.094 6.41 1 93.56 117 ASN B O 1
ATOM 2128 N N . LEU B 1 118 ? 6.691 12.188 6.234 1 91.25 118 LEU B N 1
ATOM 2129 C CA . LEU B 1 118 ? 6.715 11.914 4.801 1 91.25 118 LEU B CA 1
ATOM 2130 C C . LEU B 1 118 ? 7.52 12.977 4.059 1 91.25 118 LEU B C 1
ATOM 2132 O O . LEU B 1 118 ? 8.359 12.648 3.221 1 91.25 118 LEU B O 1
ATOM 2136 N N . CYS B 1 119 ? 7.305 14.195 4.336 1 89.25 119 CYS B N 1
ATOM 2137 C CA . CYS B 1 119 ? 7.973 15.297 3.652 1 89.25 119 CYS B CA 1
ATOM 2138 C C . CYS B 1 119 ? 9.461 15.328 3.992 1 89.25 119 CYS B C 1
ATOM 2140 O O . CYS B 1 119 ? 10.297 15.586 3.123 1 89.25 119 CYS B O 1
ATOM 2142 N N . ARG B 1 120 ? 9.734 15.023 5.211 1 90.12 120 ARG B N 1
ATOM 2143 C CA . ARG B 1 120 ? 11.133 15 5.633 1 90.12 120 ARG B CA 1
ATOM 2144 C C . ARG B 1 120 ? 11.898 13.883 4.922 1 90.12 120 ARG B C 1
ATOM 2146 O O . ARG B 1 120 ? 13.047 14.07 4.531 1 90.12 120 ARG B O 1
ATOM 2153 N N . ALA B 1 121 ? 11.273 12.789 4.797 1 89.25 121 ALA B N 1
ATOM 2154 C CA . ALA B 1 121 ? 11.898 11.641 4.145 1 89.25 121 ALA B CA 1
ATOM 2155 C C . ALA B 1 121 ? 12.297 11.977 2.709 1 89.25 121 ALA B C 1
ATOM 2157 O O . ALA B 1 121 ? 13.281 11.438 2.189 1 89.25 121 ALA B O 1
ATOM 2158 N N . HIS B 1 122 ? 11.602 12.891 2.096 1 88.12 122 HIS B N 1
ATOM 2159 C CA . HIS B 1 122 ? 11.867 13.234 0.703 1 88.12 122 HIS B CA 1
ATOM 2160 C C . HIS B 1 122 ? 12.617 14.555 0.593 1 88.12 122 HIS B C 1
ATOM 2162 O O . HIS B 1 122 ? 12.781 15.094 -0.504 1 88.12 122 HIS B O 1
ATOM 2168 N N . GLY B 1 123 ? 12.93 15.148 1.684 1 85.38 123 GLY B N 1
ATOM 2169 C CA . GLY B 1 123 ? 13.75 16.344 1.711 1 85.38 123 GLY B CA 1
ATOM 2170 C C . GLY B 1 123 ? 12.953 17.625 1.504 1 85.38 123 GLY B C 1
ATOM 2171 O O . GLY B 1 123 ? 13.523 18.672 1.203 1 85.38 123 GLY B O 1
ATOM 2172 N N . ASN B 1 124 ? 11.672 17.453 1.611 1 85.62 124 ASN B N 1
ATOM 2173 C CA . ASN B 1 124 ? 10.859 18.672 1.558 1 85.62 124 ASN B CA 1
ATOM 2174 C C . ASN B 1 124 ? 10.766 19.344 2.924 1 85.62 124 ASN B C 1
ATOM 2176 O O . ASN B 1 124 ? 9.773 19.188 3.635 1 85.62 124 ASN B O 1
ATOM 2180 N N . THR B 1 125 ? 11.633 20.188 3.195 1 87.44 125 THR B N 1
ATOM 2181 C CA . THR B 1 125 ? 11.773 20.781 4.523 1 87.44 125 THR B CA 1
ATOM 2182 C C . THR B 1 125 ? 10.703 21.844 4.758 1 87.44 125 THR B C 1
ATOM 2184 O O . THR B 1 125 ? 10.219 22.016 5.883 1 87.44 125 THR B O 1
ATOM 2187 N N . ALA B 1 126 ? 10.398 22.516 3.717 1 84.38 126 ALA B N 1
ATOM 2188 C CA . ALA B 1 126 ? 9.422 23.594 3.867 1 84.38 126 ALA B CA 1
ATOM 2189 C C . ALA B 1 126 ? 8.07 23.047 4.316 1 84.38 126 ALA B C 1
ATOM 2191 O O . ALA B 1 126 ? 7.484 23.547 5.285 1 84.38 126 ALA B O 1
ATOM 2192 N N . LEU B 1 127 ? 7.582 22.094 3.678 1 85.25 127 LEU B N 1
ATOM 2193 C CA . LEU B 1 127 ? 6.301 21.5 4.039 1 85.25 127 LEU B CA 1
ATOM 2194 C C . LEU B 1 127 ? 6.402 20.766 5.379 1 85.25 127 LEU B C 1
ATOM 2196 O O . LEU B 1 127 ? 5.461 20.797 6.176 1 85.25 127 LEU B O 1
ATOM 2200 N N . ALA B 1 128 ? 7.508 20.125 5.566 1 90.38 128 ALA B N 1
ATOM 2201 C CA . ALA B 1 128 ? 7.727 19.453 6.84 1 90.38 128 ALA B CA 1
ATOM 2202 C C . ALA B 1 128 ? 7.648 20.438 8 1 90.38 128 ALA B C 1
ATOM 2204 O O . ALA B 1 128 ? 7.055 20.141 9.039 1 90.38 128 ALA B O 1
ATOM 2205 N N . ASP B 1 129 ? 8.258 21.547 7.777 1 89.81 129 ASP B N 1
ATOM 2206 C CA . ASP B 1 129 ? 8.266 22.578 8.82 1 89.81 129 ASP B CA 1
ATOM 2207 C C . ASP B 1 129 ? 6.852 23.094 9.078 1 89.81 129 ASP B C 1
ATOM 2209 O O . ASP B 1 129 ? 6.488 23.375 10.227 1 89.81 129 ASP B O 1
ATOM 2213 N N . ARG B 1 130 ? 6.16 23.281 8.078 1 87.5 130 ARG B N 1
ATOM 2214 C CA . ARG B 1 130 ? 4.773 23.703 8.242 1 87.5 130 ARG B CA 1
ATOM 2215 C C . ARG B 1 130 ? 3.967 22.672 9.016 1 87.5 130 ARG B C 1
ATOM 2217 O O . ARG B 1 130 ? 3.16 23.016 9.875 1 87.5 130 ARG B O 1
ATOM 2224 N N . CYS B 1 131 ? 4.078 21.453 8.68 1 90 131 CYS B N 1
ATOM 2225 C CA . CYS B 1 131 ? 3.414 20.391 9.414 1 90 131 CYS B CA 1
ATOM 2226 C C . CYS B 1 131 ? 3.826 20.391 10.883 1 90 131 CYS B C 1
ATOM 2228 O O . CYS B 1 131 ? 2.99 20.203 11.766 1 90 131 CYS B O 1
ATOM 2230 N N . ALA B 1 132 ? 5.102 20.641 11.07 1 92.5 132 ALA B N 1
ATOM 2231 C CA . ALA B 1 132 ? 5.617 20.688 12.438 1 92.5 132 ALA B CA 1
ATOM 2232 C C . ALA B 1 132 ? 4.945 21.797 13.242 1 92.5 132 ALA B C 1
ATOM 2234 O O . ALA B 1 132 ? 4.656 21.625 14.43 1 92.5 132 ALA B O 1
ATOM 2235 N N . GLU B 1 133 ? 4.781 22.828 12.609 1 91.56 133 GLU B N 1
ATOM 2236 C CA . GLU B 1 133 ? 4.094 23.938 13.273 1 91.56 133 GLU B CA 1
ATOM 2237 C C . GLU B 1 133 ? 2.68 23.531 13.68 1 91.56 133 GLU B C 1
ATOM 2239 O O . GLU B 1 133 ? 2.227 23.875 14.781 1 91.56 133 GLU B O 1
ATOM 2244 N N . LEU B 1 134 ? 1.998 22.875 12.844 1 88.38 134 LEU B N 1
ATOM 2245 C CA . LEU B 1 134 ? 0.63 22.438 13.117 1 88.38 134 LEU B CA 1
ATOM 2246 C C . LEU B 1 134 ? 0.601 21.375 14.211 1 88.38 134 LEU B C 1
ATOM 2248 O O . LEU B 1 134 ? -0.315 21.359 15.031 1 88.38 134 LEU B O 1
ATOM 2252 N N . VAL B 1 135 ? 1.541 20.531 14.227 1 92.12 135 VAL B N 1
ATOM 2253 C CA . VAL B 1 135 ? 1.668 19.531 15.289 1 92.12 135 VAL B CA 1
ATOM 2254 C C . VAL B 1 135 ? 1.867 20.234 16.625 1 92.12 135 VAL B C 1
ATOM 2256 O O . VAL B 1 135 ? 1.207 19.891 17.609 1 92.12 135 VAL B O 1
ATOM 2259 N N . GLU B 1 136 ? 2.764 21.188 16.625 1 93.88 136 GLU B N 1
ATOM 2260 C CA . GLU B 1 136 ? 3.055 21.922 17.844 1 93.88 136 GLU B CA 1
ATOM 2261 C C . GLU B 1 136 ? 1.819 22.672 18.359 1 93.88 136 GLU B C 1
ATOM 2263 O O . GLU B 1 136 ? 1.603 22.766 19.562 1 93.88 136 GLU B O 1
ATOM 2268 N N . GLN B 1 137 ? 1.089 23.188 17.531 1 92.06 137 GLN B N 1
ATOM 2269 C CA . GLN B 1 137 ? -0.122 23.922 17.891 1 92.06 137 GLN B CA 1
ATOM 2270 C C . GLN B 1 137 ? -1.153 23 18.516 1 92.06 137 GLN B C 1
ATOM 2272 O O . GLN B 1 137 ? -1.891 23.406 19.422 1 92.06 137 GLN B O 1
ATOM 2277 N N . GLN B 1 138 ? -1.185 21.812 18.062 1 90.81 138 GLN B N 1
ATOM 2278 C CA . GLN B 1 138 ? -2.186 20.875 18.562 1 90.81 138 GLN B CA 1
ATOM 2279 C C . GLN B 1 138 ? -1.671 20.125 19.797 1 90.81 138 GLN B C 1
ATOM 2281 O O . GLN B 1 138 ? -2.436 19.828 20.703 1 90.81 138 GLN B O 1
ATOM 2286 N N . ASP B 1 139 ? -0.396 19.734 19.781 1 91.38 139 ASP B N 1
ATOM 2287 C CA . ASP B 1 139 ? 0.235 19 20.859 1 91.38 139 ASP B CA 1
ATOM 2288 C C . ASP B 1 139 ? 1.733 19.281 20.922 1 91.38 139 ASP B C 1
ATOM 2290 O O . ASP B 1 139 ? 2.523 18.625 20.25 1 91.38 139 ASP B O 1
ATOM 2294 N N . CYS B 1 140 ? 2.17 20.047 21.75 1 88.75 140 CYS B N 1
ATOM 2295 C CA . CYS B 1 140 ? 3.541 20.547 21.812 1 88.75 140 CYS B CA 1
ATOM 2296 C C . CYS B 1 140 ? 4.484 19.469 22.328 1 88.75 140 CYS B C 1
ATOM 2298 O O . CYS B 1 140 ? 5.703 19.609 22.219 1 88.75 140 CYS B O 1
ATOM 2300 N N . THR B 1 141 ? 3.992 18.391 22.766 1 86.88 141 THR B N 1
ATOM 2301 C CA . THR B 1 141 ? 4.828 17.328 23.328 1 86.88 141 THR B CA 1
ATOM 2302 C C . THR B 1 141 ? 5.262 16.344 22.25 1 86.88 141 THR B C 1
ATOM 2304 O O . THR B 1 141 ? 6.121 15.5 22.484 1 86.88 141 THR B O 1
ATOM 2307 N N . ARG B 1 142 ? 4.727 16.422 21.141 1 84.5 142 ARG B N 1
ATOM 2308 C CA . ARG B 1 142 ? 4.93 15.445 20.078 1 84.5 142 ARG B CA 1
ATOM 2309 C C . ARG B 1 142 ? 6.238 15.695 19.344 1 84.5 142 ARG B C 1
ATOM 2311 O O . ARG B 1 142 ? 6.816 14.766 18.766 1 84.5 142 ARG B O 1
ATOM 2318 N N . LEU B 1 143 ? 6.742 16.812 19.312 1 80.38 143 LEU B N 1
ATOM 2319 C CA . LEU B 1 143 ? 7.949 17.109 18.547 1 80.38 143 LEU B CA 1
ATOM 2320 C C . LEU B 1 143 ? 9.195 16.891 19.391 1 80.38 143 LEU B C 1
ATOM 2322 O O . LEU B 1 143 ? 9.227 17.297 20.562 1 80.38 143 LEU B O 1
ATOM 2326 N N . ASN B 1 144 ? 9.828 15.648 19.375 1 61.5 144 ASN B N 1
ATOM 2327 C CA . ASN B 1 144 ? 11.086 15.461 20.078 1 61.5 144 ASN B CA 1
ATOM 2328 C C . ASN B 1 144 ? 12.273 15.961 19.266 1 61.5 144 ASN B C 1
ATOM 2330 O O . ASN B 1 144 ? 12.125 16.312 18.094 1 61.5 144 ASN B O 1
ATOM 2334 N N . ASP B 1 145 ? 13.477 16.047 19.953 1 51.91 145 ASP B N 1
ATOM 2335 C CA . ASP B 1 145 ? 14.734 16.562 19.422 1 51.91 145 ASP B CA 1
ATOM 2336 C C . ASP B 1 145 ? 15.031 15.969 18.047 1 51.91 145 ASP B C 1
ATOM 2338 O O . ASP B 1 145 ? 15.586 16.641 17.188 1 51.91 145 ASP B O 1
ATOM 2342 N N . GLN B 1 146 ? 14.734 14.812 17.75 1 49.44 146 GLN B N 1
ATOM 2343 C CA . GLN B 1 146 ? 15.102 14.164 16.484 1 49.44 146 GLN B CA 1
ATOM 2344 C C . GLN B 1 146 ? 14.188 14.609 15.359 1 49.44 146 GLN B C 1
ATOM 2346 O O . GLN B 1 146 ? 14.547 14.516 14.18 1 49.44 146 GLN B O 1
ATOM 2351 N N . SER B 1 147 ? 12.945 14.688 15.609 1 52.16 147 SER B N 1
ATOM 2352 C CA . SER B 1 147 ? 11.984 15.078 14.586 1 52.16 147 SER B CA 1
ATOM 2353 C C . SER B 1 147 ? 12.344 16.438 13.984 1 52.16 147 SER B C 1
ATOM 2355 O O . SER B 1 147 ? 11.898 16.766 12.883 1 52.16 147 SER B O 1
ATOM 2357 N N . LYS B 1 148 ? 13.07 17.203 14.75 1 47.06 148 LYS B N 1
ATOM 2358 C CA . LYS B 1 148 ? 13.609 18.453 14.211 1 47.06 148 LYS B CA 1
ATOM 2359 C C . LYS B 1 148 ? 14.812 18.203 13.312 1 47.06 148 LYS B C 1
ATOM 2361 O O . LYS B 1 148 ? 15.18 19.047 12.5 1 47.06 148 LYS B O 1
ATOM 2366 N N . ALA B 1 149 ? 15.578 17.016 13.578 1 41.62 149 ALA B N 1
ATOM 2367 C CA . ALA B 1 149 ? 16.844 16.781 12.867 1 41.62 149 ALA B CA 1
ATOM 2368 C C . ALA B 1 149 ? 16.594 16.031 11.562 1 41.62 149 ALA B C 1
ATOM 2370 O O . ALA B 1 149 ? 15.742 15.141 11.492 1 41.62 149 ALA B O 1
ATOM 2371 N N . GLY B 1 150 ? 16.422 16.547 10.359 1 40.5 150 GLY B N 1
ATOM 2372 C CA . GLY B 1 150 ? 16.359 15.914 9.055 1 40.5 150 GLY B CA 1
ATOM 2373 C C . GLY B 1 150 ? 17.156 14.625 8.977 1 40.5 150 GLY B C 1
ATOM 2374 O O . GLY B 1 150 ? 18.031 14.375 9.812 1 40.5 150 GLY B O 1
ATOM 2375 N N . PRO B 1 151 ? 16.625 13.453 8.422 1 37 151 PRO B N 1
ATOM 2376 C CA . PRO B 1 151 ? 17.516 12.289 8.289 1 37 151 PRO B CA 1
ATOM 2377 C C . PRO B 1 151 ? 18.922 12.664 7.848 1 37 151 PRO B C 1
ATOM 2379 O O . PRO B 1 151 ? 19.094 13.562 7.016 1 37 151 PRO B O 1
ATOM 2382 N N . MET B 1 152 ? 19.906 12.539 8.797 1 32.06 152 MET B N 1
ATOM 2383 C CA . MET B 1 152 ? 21.297 12.617 8.352 1 32.06 152 MET B CA 1
ATOM 2384 C C . MET B 1 152 ? 21.562 11.602 7.238 1 32.06 152 MET B C 1
ATOM 2386 O O . MET B 1 152 ? 21.406 10.398 7.441 1 32.06 152 MET B O 1
ATOM 2390 N N . PHE B 1 153 ? 21.094 11.812 6.074 1 29.73 153 PHE B N 1
ATOM 2391 C CA . PHE B 1 153 ? 21.766 11.039 5.043 1 29.73 153 PHE B CA 1
ATOM 2392 C C . PHE B 1 153 ? 23.266 11.32 5.059 1 29.73 153 PHE B C 1
ATOM 2394 O O . PHE B 1 153 ? 23.703 12.43 5.387 1 29.73 153 PHE B O 1
#